Protein AF-A0A1F7VAL8-F1 (afdb_monomer_lite)

Sequence (229 aa):
MLIACYNILVKKTINNKPQEFNRTTPPREIGAGFTLIELLVVIGILAILSTMAMAALNSARQKSRQIADQVSLQTIKKATEFMYNDTGKLIFGCPNIDMYQSGSCTAFPYWYIGYPKHGLNQKPPPGPMDPPYAPCDCSWSNAEVNSWAGPYISPDNQLKDSGGMLFVFSRSCAYLNSEYDFKGCSAQSQLLQSYTTLESDAPCLVARGRDMMLRTCDDVVLPLERYQY

Organism: NCBI:txid1802407

pLDDT: mean 70.54, std 16.6, range [35.69, 96.62]

Foldseek 3Di:
DVVVVVVVVVVVPPPDDPDPPPPPPPPPDPPDDDDPVNVVVVVVVVVVVVVVVVVVVVVVVVVVLLVVQLVLQVLQVVLQVVLCVQQCAGFLQHNALCLCVPVQQPADQWDFPDPQSRLQAHQHDFDHDDDDGDSGPRTGHPVSSVSRPDNSDHNVSQCAGQQRGHKTKGAACQPPDPFFGDQAAQCDAPVCVSHDDDHGHHIWIWHCHPPWIWIDHRSDIDTTDTDPD

InterPro domains:
  IPR012902 Prokaryotic N-terminal methylation site [PF07963] (32-54)
  IPR012902 Prokaryotic N-terminal methylation site [PS00409] (32-52)
  IPR012902 Prokaryotic N-terminal methylation site [TIGR02532] (32-54)
  IPR045584 Pilin-like [SSF54523] (34-117)

Structure (mmCIF, N/CA/C/O backbone):
data_AF-A0A1F7VAL8-F1
#
_entry.id   AF-A0A1F7VAL8-F1
#
loop_
_atom_site.group_PDB
_atom_site.id
_atom_site.type_symbol
_atom_site.label_atom_id
_atom_site.label_alt_id
_atom_site.label_comp_id
_atom_site.label_asym_id
_atom_site.label_entity_id
_atom_site.label_seq_id
_atom_site.pdbx_PDB_ins_code
_atom_site.Cartn_x
_atom_site.Cartn_y
_atom_site.Cartn_z
_atom_site.occupancy
_atom_site.B_iso_or_equiv
_atom_site.auth_seq_id
_atom_site.auth_comp_id
_atom_site.auth_asym_id
_atom_site.auth_atom_id
_atom_site.pdbx_PDB_model_num
ATOM 1 N N . MET A 1 1 ? -37.853 -23.655 -22.877 1.00 54.53 1 MET A N 1
ATOM 2 C CA . MET A 1 1 ? -37.797 -23.719 -21.396 1.00 54.53 1 MET A CA 1
ATOM 3 C C . MET A 1 1 ? -38.643 -22.631 -20.717 1.00 54.53 1 MET A C 1
ATOM 5 O O . MET A 1 1 ? -39.379 -22.958 -19.800 1.00 54.53 1 MET A O 1
ATOM 9 N N . LEU A 1 2 ? -38.642 -21.379 -21.200 1.00 51.41 2 LEU A N 1
ATOM 10 C CA . LEU A 1 2 ? -39.422 -20.272 -20.607 1.00 51.41 2 LEU A CA 1
ATOM 11 C C . LEU A 1 2 ? -40.961 -20.414 -20.711 1.00 51.41 2 LEU A C 1
ATOM 13 O O . LEU A 1 2 ? -41.669 -20.045 -19.781 1.00 51.41 2 LEU A O 1
ATOM 17 N N . ILE A 1 3 ? -41.490 -21.032 -21.776 1.00 59.50 3 ILE A N 1
ATOM 18 C CA . ILE A 1 3 ? -42.950 -21.205 -21.972 1.00 59.50 3 ILE A CA 1
ATOM 19 C C . ILE A 1 3 ? -43.548 -22.266 -21.023 1.00 59.50 3 ILE A C 1
ATOM 21 O O . ILE A 1 3 ? -44.684 -22.137 -20.571 1.00 59.50 3 ILE A O 1
ATOM 25 N N . ALA A 1 4 ? -42.767 -23.287 -20.649 1.00 56.91 4 ALA A N 1
ATOM 26 C CA . ALA A 1 4 ? -43.210 -24.312 -19.700 1.00 56.91 4 ALA A CA 1
ATOM 27 C C . ALA A 1 4 ? -43.353 -23.756 -18.269 1.00 56.91 4 ALA A C 1
ATOM 29 O O . ALA A 1 4 ? -44.243 -24.174 -17.533 1.00 56.91 4 ALA A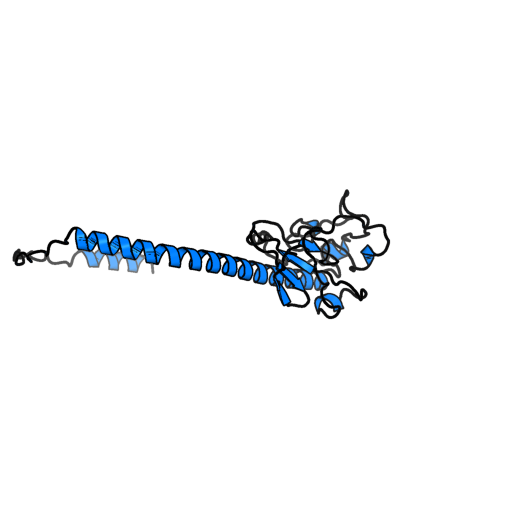 O 1
ATOM 30 N N . CYS A 1 5 ? -42.529 -22.770 -17.899 1.00 57.12 5 CYS A N 1
ATOM 31 C CA . CYS A 1 5 ? -42.572 -22.140 -16.580 1.00 57.12 5 CYS A CA 1
ATOM 32 C C . CYS A 1 5 ? -43.825 -21.259 -16.402 1.00 57.12 5 CYS A C 1
ATOM 34 O O . CYS A 1 5 ? -44.450 -21.272 -15.342 1.00 57.12 5 CYS A O 1
ATOM 36 N N . TYR A 1 6 ? -44.253 -20.566 -17.466 1.00 66.12 6 TYR A N 1
ATOM 37 C CA . TYR A 1 6 ? -45.444 -19.709 -17.438 1.00 66.12 6 TYR A CA 1
ATOM 38 C C . TYR A 1 6 ? -46.735 -20.505 -17.176 1.00 66.12 6 TYR A C 1
ATOM 40 O O . TYR A 1 6 ? -47.526 -20.149 -16.305 1.00 66.12 6 TYR A O 1
ATOM 48 N N . ASN A 1 7 ? -46.912 -21.650 -17.845 1.00 58.84 7 ASN A N 1
ATOM 49 C CA . ASN A 1 7 ? -48.119 -22.473 -17.689 1.00 58.84 7 ASN A CA 1
ATOM 50 C C . ASN A 1 7 ? -48.217 -23.181 -16.324 1.00 58.84 7 ASN A C 1
ATOM 52 O O . ASN A 1 7 ? -49.323 -23.453 -15.850 1.00 58.84 7 ASN A O 1
ATOM 56 N N . ILE A 1 8 ? -47.083 -23.466 -15.673 1.00 61.44 8 ILE A N 1
ATOM 57 C CA . ILE A 1 8 ? -47.052 -24.072 -14.331 1.00 61.44 8 ILE A CA 1
ATOM 58 C C . ILE A 1 8 ? -47.464 -23.053 -13.261 1.00 61.44 8 ILE A C 1
ATOM 60 O O . ILE A 1 8 ? -48.203 -23.401 -12.338 1.00 61.44 8 ILE A O 1
ATOM 64 N N . LEU A 1 9 ? -47.044 -21.791 -13.396 1.00 57.31 9 LEU A N 1
ATOM 65 C CA . LEU A 1 9 ? -47.384 -20.736 -12.438 1.00 57.31 9 LEU A CA 1
ATOM 66 C C . LEU A 1 9 ? -48.865 -20.342 -12.505 1.00 57.31 9 LEU A C 1
ATOM 68 O O . LEU A 1 9 ? -49.485 -20.166 -11.460 1.00 57.31 9 LEU A O 1
ATOM 72 N N . VAL A 1 10 ? -49.466 -20.297 -13.700 1.00 59.31 10 VAL A N 1
ATOM 73 C CA . VAL A 1 10 ? -50.888 -19.933 -13.864 1.00 59.31 10 VAL A CA 1
ATOM 74 C C . VAL A 1 10 ? -51.836 -21.026 -13.348 1.00 59.31 10 VAL A C 1
ATOM 76 O O . VAL A 1 10 ? -52.867 -20.719 -12.753 1.00 59.31 10 VAL A O 1
ATOM 79 N N . LYS A 1 11 ? -51.491 -22.315 -13.493 1.00 56.19 11 LYS A N 1
ATOM 80 C CA . LYS A 1 11 ? -52.331 -23.412 -12.967 1.00 56.19 11 LYS A CA 1
ATOM 81 C C . LYS A 1 11 ? -52.375 -23.471 -11.439 1.00 56.19 11 LYS A C 1
ATOM 83 O O . LYS A 1 11 ? -53.337 -24.001 -10.885 1.00 56.19 11 LYS A O 1
ATOM 88 N N . LYS A 1 12 ? -51.366 -22.932 -10.747 1.00 55.47 12 LYS A N 1
ATOM 89 C CA . LYS A 1 12 ? -51.301 -22.985 -9.280 1.00 55.47 12 LYS A CA 1
ATOM 90 C C . LYS A 1 12 ? -52.296 -22.031 -8.605 1.00 55.47 12 LYS A C 1
ATOM 92 O O . LYS A 1 12 ? -52.644 -22.253 -7.451 1.00 55.47 12 LYS A O 1
ATOM 97 N N . THR A 1 13 ? -52.807 -21.028 -9.321 1.00 53.59 13 THR A N 1
ATOM 98 C CA . THR A 1 13 ? -53.704 -20.001 -8.764 1.00 53.59 13 THR A CA 1
ATOM 99 C C . THR A 1 13 ? -55.179 -20.415 -8.691 1.00 53.59 13 THR A C 1
ATOM 101 O O . THR A 1 13 ? -55.944 -19.745 -8.008 1.00 53.59 13 THR A O 1
ATOM 104 N N . ILE A 1 14 ? -55.603 -21.503 -9.351 1.00 58.41 14 ILE A N 1
ATOM 105 C CA . ILE A 1 14 ? -57.039 -21.840 -9.506 1.00 58.41 14 ILE A CA 1
ATOM 106 C C . ILE A 1 14 ? -57.517 -22.938 -8.528 1.00 58.41 14 ILE A C 1
ATOM 108 O O . ILE A 1 14 ? -58.713 -23.089 -8.307 1.00 58.41 14 ILE A O 1
ATOM 112 N N . ASN A 1 15 ? -56.612 -23.671 -7.866 1.00 55.31 15 ASN A N 1
ATOM 113 C CA . ASN A 1 15 ? -56.978 -24.808 -6.998 1.00 55.31 15 ASN A CA 1
ATOM 114 C C . ASN A 1 15 ? -57.099 -24.490 -5.495 1.00 55.31 15 ASN A C 1
ATOM 116 O O . ASN A 1 15 ? -57.245 -25.409 -4.687 1.00 55.31 15 ASN A O 1
ATOM 120 N N . ASN A 1 16 ? -57.070 -23.220 -5.090 1.00 63.94 16 ASN A N 1
ATOM 121 C CA . ASN A 1 16 ? -57.294 -22.878 -3.687 1.00 63.94 16 ASN A CA 1
ATOM 122 C C . ASN A 1 16 ? -58.797 -22.837 -3.399 1.00 63.94 16 ASN A C 1
ATOM 124 O O . ASN A 1 16 ? -59.475 -21.856 -3.695 1.00 63.94 16 ASN A O 1
ATOM 128 N N . LYS A 1 17 ? -59.313 -23.923 -2.807 1.00 59.03 17 LYS A N 1
ATOM 129 C CA . LYS A 1 17 ? -60.633 -23.932 -2.166 1.00 59.03 17 LYS A CA 1
ATOM 130 C C . LYS A 1 17 ? -60.711 -22.755 -1.181 1.00 59.03 17 LYS A C 1
ATOM 132 O O . LYS A 1 17 ? -59.749 -22.559 -0.430 1.00 59.03 17 LYS A O 1
ATOM 137 N N . PRO A 1 18 ? -61.818 -21.994 -1.150 1.00 59.19 18 PRO A N 1
ATOM 138 C CA . PRO A 1 18 ? -62.013 -20.986 -0.122 1.00 59.19 18 PRO A CA 1
ATOM 139 C C . PRO A 1 18 ? -61.994 -21.689 1.237 1.00 59.19 18 PRO A C 1
ATOM 141 O O . PRO A 1 18 ? -62.784 -22.595 1.493 1.00 59.19 18 PRO A O 1
ATOM 144 N N . GLN A 1 19 ? -61.029 -21.322 2.075 1.00 66.88 19 GLN A N 1
ATOM 145 C CA . GLN A 1 19 ? -60.966 -21.776 3.457 1.00 66.88 19 GLN A CA 1
ATOM 146 C C . GLN A 1 19 ? -62.099 -21.065 4.203 1.00 66.88 19 GLN A C 1
ATOM 148 O O . GLN A 1 19 ? -62.081 -19.839 4.327 1.00 66.88 19 GLN A O 1
ATOM 153 N N . GLU A 1 20 ? -63.107 -21.816 4.647 1.00 62.31 20 GLU A N 1
ATOM 154 C CA . GLU A 1 20 ? -64.148 -21.313 5.542 1.00 62.31 20 GLU A CA 1
ATOM 155 C C . GLU A 1 20 ? -63.489 -20.788 6.820 1.00 62.31 20 GLU A C 1
ATOM 157 O O . GLU A 1 20 ? -62.936 -21.534 7.629 1.00 62.31 20 GLU A O 1
ATOM 162 N N . PHE A 1 21 ? -63.514 -19.466 6.979 1.00 64.75 21 PHE A N 1
ATOM 163 C CA . PHE A 1 21 ? -62.973 -18.772 8.137 1.00 64.75 21 PHE A CA 1
ATOM 164 C C . PHE A 1 21 ? -63.925 -18.956 9.323 1.00 64.75 21 PHE A C 1
ATOM 166 O O . PHE A 1 21 ? -64.764 -18.100 9.614 1.00 64.75 21 PHE A O 1
ATOM 173 N N . ASN A 1 22 ? -63.817 -20.105 9.991 1.00 64.19 22 ASN A N 1
ATOM 174 C CA . ASN A 1 22 ? -64.510 -20.373 11.244 1.00 64.19 22 ASN A CA 1
ATOM 175 C C . ASN A 1 22 ? -63.977 -19.411 12.317 1.00 64.19 22 ASN A C 1
ATOM 177 O O . ASN A 1 22 ? -62.879 -19.583 12.846 1.00 64.19 22 ASN A O 1
ATOM 181 N N . ARG A 1 23 ? -64.752 -18.362 12.617 1.00 59.47 23 ARG A N 1
ATOM 182 C CA . ARG A 1 23 ? -64.453 -17.381 13.669 1.00 59.47 23 ARG A CA 1
ATOM 183 C C . ARG A 1 23 ? -64.705 -17.990 15.046 1.00 59.47 23 ARG A C 1
ATOM 185 O O . ARG A 1 23 ? -65.640 -17.599 15.736 1.00 59.47 23 ARG A O 1
ATOM 192 N N . THR A 1 24 ? -63.864 -18.917 15.485 1.00 66.94 24 THR A N 1
ATOM 193 C CA . THR A 1 24 ? -63.703 -19.136 16.924 1.00 66.94 24 THR A CA 1
ATOM 194 C C . THR A 1 24 ? -62.836 -17.995 17.434 1.00 66.94 24 THR A C 1
ATOM 196 O O . THR A 1 24 ? -61.624 -17.994 17.226 1.00 66.94 24 THR A O 1
ATOM 199 N N . THR A 1 25 ? -63.455 -16.967 18.018 1.00 69.75 25 THR A N 1
ATOM 200 C CA . THR A 1 25 ? -62.722 -15.908 18.720 1.00 69.75 25 THR A CA 1
ATOM 201 C C . THR A 1 25 ? -61.822 -16.573 19.761 1.00 69.75 25 THR A C 1
ATOM 203 O O . THR A 1 25 ? -62.362 -17.241 20.649 1.00 69.75 25 THR A O 1
ATOM 206 N N . PRO A 1 26 ? -60.486 -16.459 19.653 1.00 70.81 26 PRO A N 1
ATOM 207 C CA . PRO A 1 26 ? -59.606 -17.030 20.658 1.00 70.81 26 PRO A CA 1
ATOM 208 C C . PRO A 1 26 ? -59.937 -16.392 22.015 1.00 70.81 26 PRO A C 1
ATOM 210 O O . PRO A 1 26 ? -60.298 -15.208 22.054 1.00 70.81 26 PRO A O 1
ATOM 213 N N . PRO A 1 27 ? -59.865 -17.149 23.125 1.00 67.44 27 PRO A N 1
ATOM 214 C CA . PRO A 1 27 ? -60.005 -16.570 24.451 1.00 67.44 27 PRO A CA 1
ATOM 215 C C . PRO A 1 27 ? -59.019 -15.409 24.568 1.00 67.44 27 PRO A C 1
ATOM 217 O O . PRO A 1 27 ? -57.849 -15.533 24.210 1.00 67.44 27 PRO A O 1
ATOM 220 N N . ARG A 1 28 ? -59.525 -14.251 24.998 1.00 65.31 28 ARG A N 1
ATOM 221 C CA . ARG A 1 28 ? -58.726 -13.047 25.206 1.00 65.31 28 ARG A CA 1
ATOM 222 C C . ARG A 1 28 ? -57.676 -13.378 26.261 1.00 65.31 28 ARG A C 1
ATOM 224 O O . ARG A 1 28 ? -58.003 -13.409 27.445 1.00 65.31 28 ARG A O 1
ATOM 231 N N . GLU A 1 29 ? -56.444 -13.647 25.834 1.00 69.69 29 GLU A N 1
ATOM 232 C CA . GLU A 1 29 ? -55.321 -13.695 26.759 1.00 69.69 29 GLU A CA 1
ATOM 233 C C . GLU A 1 29 ? -55.284 -12.346 27.473 1.00 69.69 29 GLU A C 1
ATOM 235 O O . GLU A 1 29 ? -55.264 -11.280 26.848 1.00 69.69 29 GLU A O 1
ATOM 240 N N . ILE A 1 30 ? -55.400 -12.391 28.797 1.00 63.06 30 ILE A N 1
ATOM 241 C CA . ILE A 1 30 ? -55.270 -11.220 29.650 1.00 63.06 30 ILE A CA 1
ATOM 242 C C . ILE A 1 30 ? -53.812 -10.794 29.503 1.00 63.06 30 ILE A C 1
ATOM 244 O O . ILE A 1 30 ? -52.929 -11.360 30.140 1.00 63.06 30 ILE A O 1
ATOM 248 N N . GLY A 1 31 ? -53.560 -9.863 28.582 1.00 65.88 31 GLY A N 1
ATOM 249 C CA . GLY A 1 31 ? -52.228 -9.337 28.330 1.00 65.88 31 GLY A CA 1
ATOM 250 C C . GLY A 1 31 ? -51.670 -8.775 29.628 1.00 65.88 31 GLY A C 1
ATOM 251 O O . GLY A 1 31 ? -52.217 -7.813 30.168 1.00 65.88 31 GLY A O 1
ATOM 252 N N . ALA A 1 32 ? -50.616 -9.404 30.144 1.00 71.81 32 ALA A N 1
ATOM 253 C CA . ALA A 1 32 ? -49.869 -8.889 31.277 1.00 71.81 32 ALA A CA 1
ATOM 254 C C . ALA A 1 32 ? -49.361 -7.487 30.907 1.00 71.81 32 ALA A C 1
ATOM 256 O O . ALA A 1 32 ? -48.578 -7.322 29.970 1.00 71.81 32 ALA A O 1
ATOM 257 N N . GLY A 1 33 ? -49.886 -6.464 31.582 1.00 73.62 33 GLY A N 1
ATOM 258 C CA . GLY A 1 33 ? -49.473 -5.083 31.373 1.00 73.62 33 GLY A CA 1
ATOM 259 C C . GLY A 1 33 ? -48.035 -4.897 31.843 1.00 73.62 33 GLY A C 1
ATOM 260 O O . GLY A 1 33 ? -47.716 -5.220 32.983 1.00 73.62 33 GLY A O 1
ATOM 261 N N . PHE A 1 34 ? -47.181 -4.378 30.964 1.00 76.19 34 PHE A N 1
ATOM 262 C CA . PHE A 1 34 ? -45.798 -4.042 31.284 1.00 76.19 34 PHE A CA 1
ATOM 263 C C . PHE A 1 34 ? -45.778 -2.870 32.271 1.00 76.19 34 PHE A C 1
ATOM 265 O O . PHE A 1 34 ? -46.440 -1.852 32.044 1.00 76.19 34 PHE A O 1
ATOM 272 N N . THR A 1 35 ? -45.050 -2.993 33.377 1.00 88.88 35 THR A N 1
ATOM 273 C CA . THR A 1 35 ? -44.977 -1.909 34.359 1.00 88.88 35 THR A CA 1
ATOM 274 C C . THR A 1 35 ? -44.022 -0.806 33.884 1.00 88.88 35 THR A C 1
ATOM 276 O O . THR A 1 35 ? -43.031 -1.055 33.196 1.00 88.88 35 THR A O 1
ATOM 279 N N . LEU A 1 36 ? -44.293 0.446 34.274 1.00 87.88 36 LEU A N 1
ATOM 280 C CA . LEU A 1 36 ? -43.408 1.588 33.984 1.00 87.88 36 LEU A CA 1
ATOM 281 C C . LEU A 1 36 ? -41.986 1.370 34.526 1.00 87.88 36 LEU A C 1
ATOM 283 O O . LEU A 1 36 ? -41.013 1.802 33.910 1.00 87.88 36 LEU A O 1
ATOM 287 N N . ILE A 1 37 ? -41.870 0.680 35.665 1.00 92.38 37 ILE A N 1
ATOM 288 C CA . ILE A 1 37 ? -40.585 0.379 36.294 1.00 92.38 37 ILE A CA 1
ATOM 289 C C . ILE A 1 37 ? -39.800 -0.693 35.531 1.00 92.38 37 ILE A C 1
ATOM 291 O O . ILE A 1 37 ? -38.592 -0.537 35.367 1.00 92.38 37 ILE A O 1
ATOM 295 N N . GLU A 1 38 ? -40.456 -1.727 34.994 1.00 91.75 38 GLU A N 1
ATOM 296 C CA . GLU A 1 38 ? -39.792 -2.731 34.149 1.00 91.75 38 GLU A CA 1
ATOM 297 C C . GLU A 1 38 ? -39.200 -2.093 32.893 1.00 91.75 38 GLU A C 1
ATOM 299 O O . GLU A 1 38 ? -38.056 -2.374 32.538 1.00 91.75 38 GLU A O 1
ATOM 304 N N . LEU A 1 39 ? -39.925 -1.168 32.259 1.00 90.75 39 LEU A N 1
ATOM 305 C CA . LEU A 1 39 ? -39.408 -0.446 31.094 1.00 90.75 39 LEU A CA 1
ATOM 306 C C . LEU A 1 39 ? -38.212 0.434 31.464 1.00 90.75 39 LEU A C 1
ATOM 308 O O . LEU A 1 39 ? -37.222 0.465 30.735 1.00 90.75 39 LEU A O 1
ATOM 312 N N . LEU A 1 40 ? -38.287 1.111 32.612 1.00 93.12 40 LEU A N 1
ATOM 313 C CA . LEU A 1 40 ? -37.244 2.016 33.084 1.00 93.12 40 LEU A CA 1
ATOM 314 C C . LEU A 1 40 ? -35.941 1.277 33.426 1.00 93.12 40 LEU A C 1
ATOM 316 O O . LEU A 1 40 ? -34.857 1.746 33.079 1.00 93.12 40 LEU A O 1
ATOM 320 N N . VAL A 1 41 ? -36.027 0.101 34.050 1.00 94.81 41 VAL A N 1
ATOM 321 C CA . VAL A 1 41 ? -34.845 -0.724 34.349 1.00 94.81 41 VAL A CA 1
ATOM 322 C C . VAL A 1 41 ? -34.203 -1.248 33.062 1.00 94.81 41 VAL A C 1
ATOM 324 O O . VAL A 1 41 ? -32.980 -1.204 32.930 1.00 94.81 41 VAL A O 1
ATOM 327 N N . VAL A 1 42 ? -35.002 -1.681 32.081 1.00 95.62 42 VAL A N 1
ATOM 328 C CA . VAL A 1 42 ? -34.486 -2.215 30.810 1.00 95.62 42 VAL A CA 1
ATOM 329 C C . VAL A 1 42 ? -33.717 -1.154 30.030 1.00 95.62 42 VAL A C 1
ATOM 331 O O . VAL A 1 42 ? -32.589 -1.411 29.609 1.00 95.62 42 VAL A O 1
ATOM 334 N N . ILE A 1 43 ? -34.269 0.052 29.872 1.00 95.50 43 ILE A N 1
ATOM 335 C CA . ILE A 1 43 ? -33.545 1.132 29.183 1.00 95.50 43 ILE A CA 1
ATOM 336 C C . ILE A 1 43 ? -32.293 1.558 29.960 1.00 95.50 43 ILE A C 1
ATOM 338 O O . ILE A 1 43 ? -31.283 1.884 29.341 1.00 95.50 43 ILE A O 1
ATOM 342 N N . GLY A 1 44 ? -32.323 1.487 31.298 1.00 96.50 44 GLY A N 1
ATOM 343 C CA . GLY A 1 44 ? -31.162 1.751 32.148 1.00 96.50 44 GLY A CA 1
ATOM 344 C C . GLY A 1 44 ? -30.023 0.757 31.909 1.00 96.50 44 GLY A C 1
ATOM 345 O O . GLY A 1 44 ? -28.876 1.158 31.712 1.00 96.50 44 GLY A O 1
ATOM 346 N N . ILE A 1 45 ? -30.336 -0.539 31.844 1.00 96.19 45 ILE A N 1
ATOM 347 C CA . ILE A 1 45 ? -29.343 -1.584 31.560 1.00 96.19 45 ILE A CA 1
ATOM 348 C C . ILE A 1 45 ? -28.842 -1.485 30.110 1.00 96.19 45 ILE A C 1
ATOM 350 O O . ILE A 1 45 ? -27.635 -1.566 29.879 1.00 96.19 45 ILE A O 1
ATOM 354 N N . LEU A 1 46 ? -29.729 -1.254 29.133 1.00 96.62 46 LEU A N 1
ATOM 355 C CA . LEU A 1 46 ? -29.341 -1.066 27.728 1.00 96.62 46 LEU A CA 1
ATOM 356 C C . LEU A 1 46 ? -28.412 0.137 27.547 1.00 96.62 46 LEU A C 1
ATOM 358 O O . LEU A 1 46 ? -27.452 0.047 26.781 1.00 96.62 46 LEU A O 1
ATOM 362 N N . ALA A 1 47 ? -28.646 1.234 28.274 1.00 96.31 47 ALA A N 1
ATOM 363 C CA . ALA A 1 47 ? -27.768 2.397 28.251 1.00 96.31 47 ALA A CA 1
ATOM 364 C C . ALA A 1 47 ? -26.348 2.023 28.703 1.00 96.31 47 ALA A C 1
ATOM 366 O O . ALA A 1 47 ? -25.393 2.282 27.970 1.00 96.31 47 ALA A O 1
ATOM 367 N N . ILE A 1 48 ? -26.203 1.326 29.835 1.00 95.00 48 ILE A N 1
ATOM 368 C CA . ILE A 1 48 ? -24.892 0.892 30.346 1.00 95.00 48 ILE A CA 1
ATOM 369 C C . ILE A 1 48 ? -24.198 -0.044 29.346 1.00 95.00 48 ILE A C 1
ATOM 371 O O . ILE A 1 48 ? -23.060 0.216 28.952 1.00 95.00 48 ILE A O 1
ATOM 375 N N . LEU A 1 49 ? -24.893 -1.079 28.861 1.00 96.50 49 LEU A N 1
ATOM 376 C CA . LEU A 1 49 ? -24.329 -2.034 27.901 1.00 96.50 49 LEU A CA 1
ATOM 377 C C . LEU A 1 49 ? -23.918 -1.362 26.581 1.00 96.50 49 LEU A C 1
ATOM 379 O O . LEU A 1 49 ? -22.875 -1.698 26.016 1.00 96.50 49 LEU A O 1
ATOM 383 N N . SER A 1 50 ? -24.693 -0.381 26.104 1.00 94.75 50 SER A N 1
ATOM 384 C CA . SER A 1 50 ? -24.392 0.333 24.858 1.00 94.75 50 SER A CA 1
ATOM 385 C C . SER A 1 50 ? -23.084 1.127 24.927 1.00 94.75 50 SER A C 1
ATOM 387 O O . SER A 1 50 ? -22.330 1.131 23.953 1.00 94.75 50 SER A O 1
ATOM 389 N N . THR A 1 51 ? -22.754 1.731 26.078 1.00 93.94 51 THR A N 1
ATOM 390 C CA . THR A 1 51 ? -21.512 2.511 26.235 1.00 93.94 51 THR A CA 1
ATOM 391 C C . THR A 1 51 ? -20.262 1.637 26.127 1.00 93.94 51 THR A C 1
ATOM 393 O O . THR A 1 51 ? -19.323 1.978 25.406 1.00 93.94 51 THR A O 1
ATOM 396 N N . MET A 1 52 ? -20.273 0.462 26.764 1.00 92.12 52 MET A N 1
ATOM 397 C CA . MET A 1 52 ? -19.175 -0.507 26.685 1.00 92.12 52 MET A CA 1
ATOM 398 C C . MET A 1 52 ? -19.032 -1.071 25.265 1.00 92.12 52 MET A C 1
ATOM 400 O O . MET A 1 52 ? -17.920 -1.190 24.745 1.00 92.12 52 MET A O 1
ATOM 404 N N . ALA A 1 53 ? -20.160 -1.360 24.606 1.00 92.12 53 ALA A N 1
ATOM 405 C CA . ALA A 1 53 ? -20.177 -1.845 23.229 1.00 92.12 53 ALA A CA 1
ATOM 406 C C . ALA A 1 53 ? -19.619 -0.812 22.232 1.00 92.12 53 ALA A C 1
ATOM 408 O O . ALA A 1 53 ? -18.887 -1.178 21.311 1.00 92.12 53 ALA A O 1
ATOM 409 N N . MET A 1 54 ? -19.909 0.481 22.422 1.00 92.50 54 MET A N 1
ATOM 410 C CA . MET A 1 54 ? -19.382 1.558 21.575 1.00 92.50 54 MET A CA 1
ATOM 411 C C . MET A 1 54 ? -17.855 1.670 21.646 1.00 92.50 54 MET A C 1
ATOM 413 O O . MET A 1 54 ? -17.207 1.797 20.604 1.00 92.50 54 MET A O 1
ATOM 417 N N . ALA A 1 55 ? -17.268 1.582 22.845 1.00 87.25 55 ALA A N 1
ATOM 418 C CA . ALA A 1 55 ? -15.815 1.612 23.012 1.00 87.25 55 ALA A CA 1
ATOM 419 C C . ALA A 1 55 ? -15.140 0.436 22.280 1.00 87.25 55 ALA A C 1
ATOM 421 O O . ALA A 1 55 ? -14.211 0.642 21.498 1.00 87.25 55 ALA A O 1
ATOM 422 N N . ALA A 1 56 ? -15.674 -0.780 22.445 1.00 88.94 56 ALA A N 1
ATOM 423 C CA . ALA A 1 56 ? -15.170 -1.975 21.767 1.00 88.94 56 ALA A CA 1
ATOM 424 C C . ALA A 1 56 ? -15.295 -1.890 20.233 1.00 88.94 56 ALA A C 1
ATOM 426 O O . ALA A 1 56 ? -14.380 -2.288 19.507 1.00 88.94 56 ALA A O 1
ATOM 427 N N . LEU A 1 57 ? -16.397 -1.331 19.720 1.00 89.44 57 LEU A N 1
ATOM 428 C CA . LEU A 1 57 ? -16.618 -1.161 18.281 1.00 89.44 57 LEU A CA 1
ATOM 429 C C . LEU A 1 57 ? -15.633 -0.170 17.651 1.00 89.44 57 LEU A C 1
ATOM 431 O O . LEU A 1 57 ? -15.174 -0.394 16.529 1.00 89.44 57 LEU A O 1
ATOM 435 N N . ASN A 1 58 ? -15.293 0.914 18.349 1.00 86.62 58 ASN A N 1
ATOM 436 C CA . ASN A 1 58 ? -14.323 1.889 17.852 1.00 86.62 58 ASN A CA 1
ATOM 437 C C . ASN A 1 58 ? -12.933 1.257 17.693 1.00 86.62 58 ASN A C 1
ATOM 439 O O . ASN A 1 58 ? -12.337 1.367 16.619 1.00 86.62 58 ASN A O 1
ATOM 443 N N . SER A 1 59 ? -12.470 0.503 18.693 1.00 85.44 59 SER A N 1
ATOM 444 C CA . SER A 1 59 ? -11.214 -0.254 18.605 1.00 85.44 59 SER A CA 1
ATOM 445 C C . SER A 1 59 ? -11.253 -1.318 17.501 1.00 85.44 59 SER A C 1
ATOM 447 O O . SER A 1 59 ? -10.301 -1.447 16.730 1.00 85.44 59 SER A O 1
ATOM 449 N N . ALA A 1 60 ? -12.369 -2.044 17.357 1.00 88.06 60 ALA A N 1
ATOM 450 C CA . ALA A 1 60 ? -12.535 -3.043 16.299 1.00 88.06 60 ALA A CA 1
ATOM 451 C C . ALA A 1 60 ? -12.470 -2.421 14.892 1.00 88.06 60 ALA A C 1
ATOM 453 O O . ALA A 1 60 ? -11.811 -2.959 14.001 1.00 88.06 60 ALA A O 1
ATOM 454 N N . ARG A 1 61 ? -13.096 -1.254 14.691 1.00 88.50 61 ARG A N 1
ATOM 455 C CA . ARG A 1 61 ? -13.039 -0.506 13.424 1.00 88.50 61 ARG A CA 1
ATOM 456 C C . ARG A 1 61 ? -11.628 -0.021 13.109 1.00 88.50 61 ARG A C 1
ATOM 458 O O . ARG A 1 61 ? -11.207 -0.135 11.962 1.00 88.50 61 ARG A O 1
ATOM 465 N N . GLN A 1 62 ? -10.897 0.487 14.100 1.00 84.62 62 GLN A N 1
ATOM 466 C CA . GLN A 1 62 ? -9.509 0.917 13.918 1.00 84.62 62 GLN A CA 1
ATOM 467 C C . GLN A 1 62 ? -8.613 -0.260 13.503 1.00 84.62 62 GLN A C 1
ATOM 469 O O . GLN A 1 62 ? -7.877 -0.158 12.524 1.00 84.62 62 GLN A O 1
ATOM 474 N N . LYS A 1 63 ? -8.748 -1.413 14.170 1.00 84.12 63 LYS A N 1
ATOM 475 C CA . LYS A 1 63 ? -8.008 -2.632 13.814 1.00 84.12 63 LYS A CA 1
ATOM 476 C C . LYS A 1 63 ? -8.368 -3.146 12.417 1.00 84.12 63 LYS A C 1
ATOM 478 O O . LYS A 1 63 ? -7.489 -3.546 11.662 1.00 84.12 63 LYS A O 1
ATOM 483 N N . SER A 1 64 ? -9.646 -3.091 12.040 1.00 86.88 64 SER A N 1
ATOM 484 C CA . SER A 1 64 ? -10.086 -3.465 10.690 1.00 86.88 64 SER A CA 1
ATOM 485 C C . SER A 1 64 ? -9.462 -2.580 9.610 1.00 86.88 64 SER A C 1
ATOM 487 O O . SER A 1 64 ? -9.089 -3.094 8.558 1.00 86.88 64 SER A O 1
ATOM 489 N N . ARG A 1 65 ? -9.339 -1.269 9.858 1.00 85.31 65 ARG A N 1
ATOM 490 C CA . ARG A 1 65 ? -8.671 -0.334 8.941 1.00 85.31 65 ARG A CA 1
ATOM 491 C C . ARG A 1 65 ? -7.189 -0.662 8.779 1.00 85.31 65 ARG A C 1
ATOM 493 O O . ARG A 1 65 ? -6.716 -0.740 7.655 1.00 85.31 65 ARG A O 1
ATOM 500 N N . GLN A 1 66 ? -6.497 -0.942 9.884 1.00 81.44 66 GLN A N 1
ATOM 501 C CA . GLN A 1 66 ? -5.087 -1.336 9.850 1.00 81.44 66 GLN A CA 1
ATOM 502 C C . GLN A 1 66 ? -4.872 -2.588 9.001 1.00 81.44 66 GLN A C 1
ATOM 504 O O . GLN A 1 66 ? -4.005 -2.596 8.139 1.00 81.44 66 GLN A O 1
ATOM 509 N N . ILE A 1 67 ? -5.686 -3.629 9.194 1.00 84.19 67 ILE A N 1
ATOM 510 C CA . ILE A 1 67 ? -5.581 -4.865 8.403 1.00 84.19 67 ILE A CA 1
ATOM 511 C C . ILE A 1 67 ? -5.823 -4.584 6.912 1.00 84.19 67 ILE A C 1
ATOM 513 O O . ILE A 1 67 ? -5.104 -5.112 6.066 1.00 84.19 67 ILE A O 1
ATOM 517 N N . ALA A 1 68 ? -6.794 -3.730 6.573 1.00 85.50 68 ALA A N 1
ATOM 518 C CA . ALA A 1 68 ? -7.047 -3.348 5.183 1.00 85.50 68 ALA A CA 1
ATOM 519 C C . ALA A 1 68 ? -5.836 -2.638 4.547 1.00 85.50 68 ALA A C 1
ATOM 521 O O . ALA A 1 68 ? -5.454 -2.945 3.414 1.00 85.50 68 ALA A O 1
ATOM 522 N N . ASP A 1 69 ? -5.188 -1.745 5.294 1.00 83.81 69 ASP A N 1
ATOM 523 C CA . ASP A 1 69 ? -3.983 -1.044 4.848 1.00 83.81 69 ASP A CA 1
ATOM 524 C C . ASP A 1 69 ? -2.789 -1.997 4.710 1.00 83.81 69 ASP A C 1
ATOM 526 O O . ASP A 1 69 ? -2.061 -1.931 3.722 1.00 83.81 69 ASP A O 1
ATOM 530 N N . GLN A 1 70 ? -2.629 -2.950 5.635 1.00 81.12 70 GLN A N 1
ATOM 531 C CA . GLN A 1 70 ? -1.608 -4.003 5.555 1.00 81.12 70 GLN A CA 1
ATOM 532 C C . GLN A 1 70 ? -1.747 -4.837 4.275 1.00 81.12 70 GLN A C 1
ATOM 534 O O . GLN A 1 70 ? -0.767 -5.056 3.564 1.00 81.12 70 GLN A O 1
ATOM 539 N N . VAL A 1 71 ? -2.966 -5.277 3.954 1.00 85.00 71 VAL A N 1
ATOM 540 C CA . VAL A 1 71 ? -3.252 -6.049 2.733 1.00 85.00 71 VAL A CA 1
ATOM 541 C C . VAL A 1 71 ? -2.978 -5.217 1.479 1.00 85.00 71 VAL A C 1
ATOM 543 O O . VAL A 1 71 ? -2.409 -5.717 0.504 1.00 85.00 71 VAL A O 1
ATOM 546 N N . SER A 1 72 ? -3.336 -3.934 1.510 1.00 86.12 72 SER A N 1
ATOM 547 C CA . SER A 1 72 ? -3.093 -3.011 0.400 1.00 86.12 72 SER A CA 1
ATOM 548 C C . SER A 1 72 ? -1.597 -2.812 0.151 1.00 86.12 72 SER A C 1
ATOM 550 O O . SER A 1 72 ? -1.152 -2.933 -0.990 1.00 86.12 72 SER A O 1
ATOM 552 N N . LEU A 1 73 ? -0.802 -2.609 1.208 1.00 80.81 73 LEU A N 1
ATOM 553 C CA . LEU A 1 73 ? 0.658 -2.486 1.124 1.00 80.81 73 LEU A CA 1
ATOM 554 C C . LEU A 1 73 ? 1.310 -3.730 0.504 1.00 80.81 73 LEU A C 1
ATOM 556 O O . LEU A 1 73 ? 2.139 -3.604 -0.395 1.00 80.81 73 LEU A O 1
ATOM 560 N N . GLN A 1 74 ? 0.892 -4.928 0.921 1.00 81.44 74 GLN A N 1
ATOM 561 C CA . GLN A 1 74 ? 1.380 -6.193 0.354 1.00 81.44 74 GLN A CA 1
ATOM 562 C C . GLN A 1 74 ? 1.021 -6.346 -1.130 1.00 81.44 74 GLN A C 1
ATOM 564 O O . GLN A 1 74 ? 1.809 -6.849 -1.930 1.00 81.44 74 GLN A O 1
ATOM 569 N N . THR A 1 75 ? -0.166 -5.881 -1.517 1.00 86.31 75 THR A N 1
ATOM 570 C CA . THR A 1 75 ? -0.607 -5.898 -2.917 1.00 86.31 75 THR A CA 1
ATOM 571 C C . THR A 1 75 ? 0.243 -4.957 -3.771 1.00 86.31 75 THR A C 1
ATOM 573 O O . THR A 1 75 ? 0.692 -5.340 -4.848 1.00 86.31 75 THR A O 1
ATOM 576 N N . ILE A 1 76 ? 0.520 -3.746 -3.277 1.00 84.94 76 ILE A N 1
ATOM 577 C CA . ILE A 1 76 ? 1.365 -2.755 -3.964 1.00 84.94 76 ILE A CA 1
ATOM 578 C C . ILE A 1 76 ? 2.803 -3.257 -4.100 1.00 84.94 76 ILE A C 1
ATOM 580 O O . ILE A 1 76 ? 3.420 -3.081 -5.153 1.00 84.94 76 ILE A O 1
ATOM 584 N N . LYS A 1 77 ? 3.330 -3.906 -3.058 1.00 79.38 77 LYS A N 1
ATOM 585 C CA . LYS A 1 77 ? 4.650 -4.536 -3.090 1.00 79.38 77 LYS A CA 1
ATOM 586 C C . LYS A 1 77 ? 4.753 -5.532 -4.250 1.00 79.38 77 LYS A C 1
ATOM 588 O O . LYS A 1 77 ? 5.587 -5.345 -5.131 1.00 79.38 77 LYS A O 1
ATOM 593 N N . LYS A 1 78 ? 3.852 -6.518 -4.305 1.00 84.31 78 LYS A N 1
ATOM 594 C CA . LYS A 1 78 ? 3.824 -7.521 -5.386 1.00 84.31 78 LYS A CA 1
ATOM 595 C C . LYS A 1 78 ? 3.650 -6.892 -6.766 1.00 84.31 78 LYS A C 1
ATOM 597 O O . LYS A 1 78 ? 4.290 -7.308 -7.723 1.00 84.31 78 LYS A O 1
ATOM 602 N N . ALA A 1 79 ? 2.810 -5.862 -6.872 1.00 87.75 79 ALA A N 1
ATOM 603 C CA . ALA A 1 79 ? 2.624 -5.130 -8.122 1.00 87.75 79 ALA A CA 1
ATOM 604 C C . ALA A 1 79 ? 3.927 -4.467 -8.605 1.00 87.75 79 ALA A C 1
ATOM 606 O O . ALA A 1 79 ? 4.221 -4.471 -9.798 1.00 87.75 79 ALA A O 1
ATOM 607 N N . THR A 1 80 ? 4.726 -3.937 -7.677 1.00 83.00 80 THR A N 1
ATOM 608 C CA . THR A 1 80 ? 6.032 -3.340 -7.986 1.00 83.00 80 THR A CA 1
ATOM 609 C C . THR A 1 80 ? 7.042 -4.396 -8.437 1.00 83.00 80 THR A C 1
ATOM 611 O O . THR A 1 80 ? 7.790 -4.152 -9.379 1.00 83.00 80 THR A O 1
ATOM 614 N N . GLU A 1 81 ? 7.032 -5.580 -7.820 1.00 82.75 81 GLU A N 1
ATOM 615 C CA . GLU A 1 81 ? 7.882 -6.713 -8.215 1.00 82.75 81 GLU A CA 1
ATOM 616 C C . GLU A 1 81 ? 7.552 -7.208 -9.630 1.00 82.75 81 GLU A C 1
ATOM 618 O O . GLU A 1 81 ? 8.455 -7.398 -10.443 1.00 82.75 81 GLU A O 1
ATOM 623 N N . PHE A 1 82 ? 6.266 -7.363 -9.963 1.00 88.75 82 PHE A N 1
ATOM 624 C CA . PHE A 1 82 ? 5.856 -7.740 -11.320 1.00 88.75 82 PHE A CA 1
ATOM 625 C C . PHE A 1 82 ? 6.280 -6.704 -12.358 1.00 88.75 82 PHE A C 1
ATOM 627 O O . PHE A 1 82 ? 6.858 -7.060 -13.381 1.00 88.75 82 PHE A O 1
ATOM 634 N N . MET A 1 83 ? 6.079 -5.419 -12.067 1.00 88.81 83 MET A N 1
ATOM 635 C CA . MET A 1 83 ? 6.519 -4.346 -12.955 1.00 88.81 83 MET A CA 1
ATOM 636 C C . MET A 1 83 ? 8.031 -4.352 -13.178 1.00 88.81 83 MET A C 1
ATOM 638 O O . MET A 1 83 ? 8.485 -4.127 -14.303 1.00 88.81 83 MET A O 1
ATOM 642 N N . TYR A 1 84 ? 8.810 -4.594 -12.124 1.00 86.19 84 TYR A N 1
ATOM 643 C CA . TYR A 1 84 ? 10.258 -4.681 -12.239 1.00 86.19 84 TYR A CA 1
ATOM 644 C C . TYR A 1 84 ? 10.680 -5.845 -13.135 1.00 86.19 84 TYR A C 1
ATOM 646 O O . TYR A 1 84 ? 11.540 -5.665 -13.991 1.00 86.19 84 TYR A O 1
ATOM 654 N N . ASN A 1 85 ? 10.037 -7.007 -13.004 1.00 88.69 85 ASN A N 1
ATOM 655 C CA . ASN A 1 85 ? 10.323 -8.160 -13.859 1.00 88.69 85 ASN A CA 1
ATOM 656 C C . ASN A 1 85 ? 10.035 -7.882 -15.344 1.00 88.69 85 ASN A C 1
ATOM 658 O O . ASN A 1 85 ? 10.775 -8.356 -16.203 1.00 88.69 85 ASN A O 1
ATOM 662 N N . ASP A 1 86 ? 9.009 -7.085 -15.646 1.00 90.94 86 ASP A N 1
ATOM 663 C CA . ASP A 1 86 ? 8.618 -6.769 -17.024 1.00 90.94 86 ASP A CA 1
ATOM 664 C C . ASP A 1 86 ? 9.457 -5.649 -17.650 1.00 90.94 86 ASP A C 1
ATOM 666 O O . ASP A 1 86 ? 9.767 -5.662 -18.843 1.00 90.94 86 ASP A O 1
ATOM 670 N N . THR A 1 87 ? 9.807 -4.635 -16.861 1.00 89.50 87 THR A N 1
ATOM 671 C CA . THR A 1 87 ? 10.414 -3.395 -17.372 1.00 89.50 87 THR A CA 1
ATOM 672 C C . THR A 1 87 ? 11.882 -3.231 -17.009 1.00 89.50 87 THR A C 1
ATOM 674 O O . THR A 1 87 ? 12.560 -2.383 -17.582 1.00 89.50 87 THR A O 1
ATOM 677 N N . GLY A 1 88 ? 12.388 -3.996 -16.040 1.00 85.69 88 GLY A N 1
ATOM 678 C CA . GLY A 1 88 ? 13.693 -3.763 -15.417 1.00 85.69 88 GLY A CA 1
ATOM 679 C C . GLY A 1 88 ? 13.775 -2.430 -14.668 1.00 85.69 88 GLY A C 1
ATOM 680 O O . GLY A 1 88 ? 14.864 -2.001 -14.286 1.00 85.69 88 GLY A O 1
ATOM 681 N N . LYS A 1 89 ? 12.639 -1.743 -14.487 1.00 82.62 89 LYS A N 1
ATOM 682 C CA . LYS A 1 89 ? 12.546 -0.444 -13.832 1.00 82.62 89 LYS A CA 1
ATOM 683 C C . LYS A 1 89 ? 11.761 -0.545 -12.549 1.00 82.62 89 LYS A C 1
ATOM 685 O O . LYS A 1 89 ? 10.772 -1.263 -12.421 1.00 82.62 89 LYS A O 1
ATOM 690 N N . LEU A 1 90 ? 12.217 0.242 -11.595 1.00 78.69 90 LEU A N 1
ATOM 691 C CA . LEU A 1 90 ? 11.485 0.531 -10.386 1.00 78.69 90 LEU A CA 1
ATOM 692 C C . LEU A 1 90 ? 10.317 1.455 -10.706 1.00 78.69 90 LEU A C 1
ATOM 694 O O . LEU A 1 90 ? 10.205 2.021 -11.801 1.00 78.69 90 LEU A O 1
ATOM 698 N N . ILE A 1 91 ? 9.467 1.670 -9.703 1.00 77.81 91 ILE A N 1
ATOM 699 C CA . ILE A 1 91 ? 8.503 2.765 -9.770 1.00 77.81 91 ILE A CA 1
ATOM 700 C C . ILE A 1 91 ? 9.248 4.052 -10.131 1.00 77.81 91 ILE A C 1
ATOM 702 O O . ILE A 1 91 ? 10.427 4.210 -9.811 1.00 77.81 91 ILE A O 1
ATOM 706 N N . PHE A 1 92 ? 8.562 4.947 -10.834 1.00 75.69 92 PHE A N 1
ATOM 707 C CA . PHE A 1 92 ? 9.131 6.177 -11.395 1.00 75.69 92 PHE A CA 1
ATOM 708 C C . PHE A 1 92 ? 10.052 6.006 -12.614 1.00 75.69 92 PHE A C 1
ATOM 710 O O . PHE A 1 92 ? 10.528 7.007 -13.142 1.00 75.69 92 PHE A O 1
ATOM 717 N N . GLY A 1 93 ? 10.287 4.786 -13.110 1.00 79.62 93 GLY A N 1
ATOM 718 C CA . GLY A 1 93 ? 11.198 4.568 -14.243 1.00 79.62 93 GLY A CA 1
ATOM 719 C C . GLY A 1 93 ? 12.675 4.646 -13.839 1.00 79.62 93 GLY A C 1
ATOM 720 O O . GLY A 1 93 ? 13.554 4.883 -14.668 1.00 79.62 93 GLY A O 1
ATOM 721 N N . CYS A 1 94 ? 12.979 4.476 -12.552 1.00 77.19 94 CYS A N 1
ATOM 722 C CA . CYS A 1 94 ? 14.354 4.483 -12.063 1.00 77.19 94 CYS A CA 1
ATOM 723 C C . CYS A 1 94 ? 15.001 3.094 -12.258 1.00 77.19 94 CYS A C 1
ATOM 725 O O . CYS A 1 94 ? 14.330 2.081 -12.055 1.00 77.19 94 CYS A O 1
ATOM 727 N N . PRO A 1 95 ? 16.289 3.004 -12.634 1.00 72.00 95 PRO A N 1
ATOM 728 C CA . PRO A 1 95 ? 16.980 1.723 -12.812 1.00 72.00 95 PRO A CA 1
ATOM 729 C C . PRO A 1 95 ? 17.365 1.050 -11.483 1.00 72.00 95 PRO A C 1
ATOM 731 O O . PRO A 1 95 ? 17.421 -0.171 -11.407 1.00 72.00 95 PRO A O 1
ATOM 734 N N . ASN A 1 96 ? 17.641 1.839 -10.444 1.00 69.38 96 ASN A N 1
ATOM 735 C CA . ASN A 1 96 ? 17.982 1.393 -9.092 1.00 69.38 96 ASN A CA 1
ATOM 736 C C . ASN A 1 96 ? 17.663 2.516 -8.083 1.00 69.38 96 ASN A C 1
ATOM 738 O O . ASN A 1 96 ? 17.261 3.616 -8.474 1.00 69.38 96 ASN A O 1
ATOM 742 N N . ILE A 1 97 ? 17.827 2.241 -6.785 1.00 61.12 97 ILE A N 1
ATOM 743 C CA . ILE A 1 97 ? 17.643 3.240 -5.715 1.00 61.12 97 ILE A CA 1
ATOM 744 C C . ILE A 1 97 ? 18.874 4.124 -5.471 1.00 61.12 97 ILE A C 1
ATOM 746 O O . ILE A 1 97 ? 18.763 5.184 -4.846 1.00 61.12 97 ILE A O 1
ATOM 750 N N . ASP A 1 98 ? 20.036 3.723 -5.987 1.00 53.94 98 ASP A N 1
ATOM 751 C CA . ASP A 1 98 ? 21.321 4.402 -5.773 1.00 53.94 98 ASP A CA 1
ATOM 752 C C . ASP A 1 98 ? 21.440 5.707 -6.550 1.00 53.94 98 ASP A C 1
ATOM 754 O O . ASP A 1 98 ? 22.218 6.582 -6.175 1.00 53.94 98 ASP A O 1
ATOM 758 N N . MET A 1 99 ? 20.594 5.906 -7.562 1.00 55.53 99 MET A N 1
ATOM 759 C CA . MET A 1 99 ? 20.478 7.161 -8.311 1.00 55.53 99 MET A CA 1
ATOM 760 C C . MET A 1 99 ? 20.077 8.370 -7.440 1.00 55.53 99 MET A C 1
ATOM 762 O O . MET A 1 99 ? 20.004 9.497 -7.916 1.00 55.53 99 MET A O 1
ATOM 766 N N . TYR A 1 100 ? 19.833 8.154 -6.146 1.00 50.88 100 TYR A N 1
ATOM 767 C CA . TYR A 1 100 ? 19.633 9.187 -5.134 1.00 50.88 100 TYR A CA 1
ATOM 768 C C . TYR A 1 100 ? 20.947 9.669 -4.473 1.00 50.88 100 TYR A C 1
ATOM 770 O O . TYR A 1 100 ? 20.975 10.756 -3.902 1.00 50.88 100 TYR A O 1
ATOM 778 N N . GLN A 1 101 ? 22.051 8.910 -4.531 1.00 46.12 101 GLN A N 1
ATOM 779 C CA . GLN A 1 101 ? 23.308 9.256 -3.841 1.00 46.12 101 GLN A CA 1
ATOM 780 C C . GLN A 1 101 ? 24.134 10.365 -4.520 1.00 46.12 101 GLN A C 1
ATOM 782 O O . GLN A 1 101 ? 25.035 10.910 -3.888 1.00 46.12 101 GLN A O 1
ATOM 787 N N . SER A 1 102 ? 23.840 10.754 -5.764 1.00 47.41 102 SER A N 1
ATOM 788 C CA . SER A 1 102 ? 24.653 11.730 -6.512 1.00 47.41 102 SER A CA 1
ATOM 789 C C . SER A 1 102 ? 24.442 13.197 -6.103 1.00 47.41 102 SER A C 1
ATOM 791 O O . SER A 1 102 ? 24.941 14.097 -6.773 1.00 47.41 102 SER A O 1
ATOM 793 N N . GLY A 1 103 ? 23.702 13.479 -5.024 1.00 46.91 103 GLY A N 1
ATOM 794 C CA . GLY A 1 103 ? 23.486 14.848 -4.535 1.00 46.91 103 GLY A CA 1
ATOM 795 C C . GLY A 1 103 ? 22.641 15.730 -5.460 1.00 46.91 103 GLY A C 1
ATOM 796 O O . GLY A 1 103 ? 22.331 16.863 -5.104 1.00 46.91 103 GLY A O 1
ATOM 797 N N . SER A 1 104 ? 22.216 15.222 -6.617 1.00 49.59 104 SER A N 1
ATOM 798 C CA . SER A 1 104 ? 21.270 15.911 -7.483 1.00 49.59 104 SER A CA 1
ATOM 799 C C . SER A 1 104 ? 19.857 15.795 -6.908 1.00 49.59 104 SER A C 1
ATOM 801 O O . SER A 1 104 ? 19.140 16.785 -6.880 1.00 49.59 104 SER A O 1
ATOM 803 N N . CYS A 1 105 ? 19.453 14.629 -6.391 1.00 53.50 105 CYS A N 1
ATOM 804 C CA . CYS A 1 105 ? 18.057 14.254 -6.115 1.00 53.50 105 CYS A CA 1
ATOM 805 C C . CYS A 1 105 ? 17.490 14.772 -4.780 1.00 53.50 105 CYS A C 1
ATOM 807 O O . CYS A 1 105 ? 17.242 13.996 -3.866 1.00 53.50 105 CYS A O 1
ATOM 809 N N . THR A 1 106 ? 17.236 16.073 -4.648 1.00 47.09 106 THR A N 1
ATOM 810 C CA . THR A 1 106 ? 16.613 16.675 -3.447 1.00 47.09 106 THR A CA 1
ATOM 811 C C . THR A 1 106 ? 15.086 16.798 -3.520 1.00 47.09 106 THR A C 1
ATOM 813 O O . THR A 1 106 ? 14.489 17.664 -2.879 1.00 47.09 106 THR A O 1
ATOM 816 N N . ALA A 1 107 ? 14.412 15.945 -4.291 1.00 44.31 107 ALA A N 1
ATOM 817 C CA . ALA A 1 107 ? 12.960 15.984 -4.379 1.00 44.31 107 ALA A CA 1
ATOM 818 C C . ALA A 1 107 ? 12.316 15.114 -3.284 1.00 44.31 107 ALA A C 1
ATOM 820 O O . ALA A 1 107 ? 12.676 13.957 -3.091 1.00 44.31 107 ALA A O 1
ATOM 821 N N . PHE A 1 108 ? 11.417 15.764 -2.542 1.00 46.53 108 PHE A N 1
ATOM 822 C CA . PHE A 1 108 ? 10.634 15.344 -1.379 1.00 46.53 108 PHE A CA 1
ATOM 823 C C . PHE A 1 108 ? 10.545 13.829 -1.091 1.00 46.53 108 PHE A C 1
ATOM 825 O O . PHE A 1 108 ? 10.222 13.051 -1.983 1.00 46.53 108 PHE A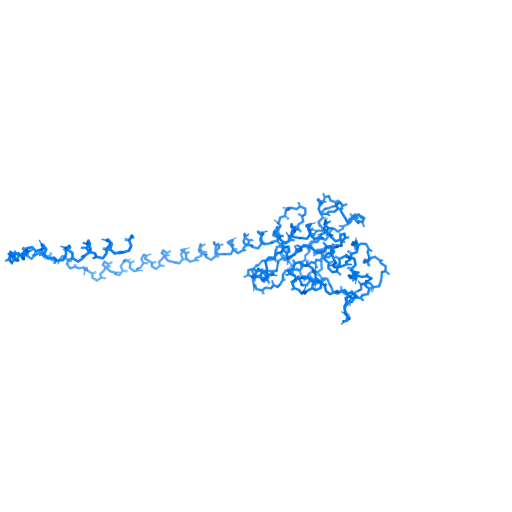 O 1
ATOM 832 N N . PRO A 1 109 ? 10.655 13.398 0.183 1.00 51.22 109 PRO A N 1
ATOM 833 C CA . PRO A 1 109 ? 10.587 11.986 0.590 1.00 51.22 109 PRO A CA 1
ATOM 834 C C . PRO A 1 109 ? 9.187 11.342 0.446 1.00 51.22 109 PRO A C 1
ATOM 836 O O . PRO A 1 109 ? 8.928 10.298 1.048 1.00 51.22 109 PRO A O 1
ATOM 839 N N . TYR A 1 110 ? 8.282 11.956 -0.330 1.00 55.31 110 TYR A N 1
ATOM 840 C CA . TYR A 1 110 ? 6.870 11.602 -0.435 1.00 55.31 110 TYR A CA 1
ATOM 841 C C . TYR A 1 110 ? 6.418 11.434 -1.874 1.00 55.31 110 TYR A C 1
ATOM 843 O O . TYR A 1 110 ? 5.828 12.336 -2.474 1.00 55.31 110 TYR A O 1
ATOM 851 N N . TRP A 1 111 ? 6.631 10.249 -2.415 1.00 65.25 111 TRP A N 1
ATOM 852 C CA . TRP A 1 111 ? 6.129 9.950 -3.736 1.00 65.25 111 TRP A CA 1
ATOM 853 C C . TRP A 1 111 ? 4.799 9.216 -3.643 1.00 65.25 111 TRP A C 1
ATOM 855 O O . TRP A 1 111 ? 4.750 8.029 -3.315 1.00 65.25 111 TRP A O 1
ATOM 865 N N . TYR A 1 112 ? 3.712 9.952 -3.875 1.00 70.62 112 TYR A N 1
ATOM 866 C CA . TYR A 1 112 ? 2.365 9.396 -3.871 1.00 70.62 112 TYR A CA 1
ATOM 867 C C . TYR A 1 112 ? 2.182 8.444 -5.049 1.00 70.62 112 TYR A C 1
ATOM 869 O O . TYR A 1 112 ? 2.171 8.880 -6.201 1.00 70.62 112 TYR A O 1
ATOM 877 N N . ILE A 1 113 ? 1.987 7.160 -4.772 1.00 70.69 113 ILE A N 1
ATOM 878 C CA . ILE A 1 113 ? 1.744 6.180 -5.829 1.00 70.69 113 ILE A CA 1
ATOM 879 C C . ILE A 1 113 ? 0.370 6.426 -6.479 1.00 70.69 113 ILE A C 1
ATOM 881 O O . ILE A 1 113 ? -0.595 6.777 -5.806 1.00 70.69 113 ILE A O 1
ATOM 885 N N . GLY A 1 114 ? 0.278 6.253 -7.801 1.00 70.88 114 GLY A N 1
ATOM 886 C CA . GLY A 1 114 ? -0.995 6.276 -8.543 1.00 70.88 114 GLY A CA 1
ATOM 887 C C . GLY A 1 114 ? -1.104 7.256 -9.704 1.00 70.88 114 GLY A C 1
ATOM 888 O O . GLY A 1 114 ? -2.069 7.189 -10.463 1.00 70.88 114 GLY A O 1
ATOM 889 N N . TYR A 1 115 ? -0.095 8.101 -9.906 1.00 75.62 115 TYR A N 1
ATOM 890 C CA . TYR A 1 115 ? 0.062 8.831 -11.167 1.00 75.62 115 TYR A CA 1
ATOM 891 C C . TYR A 1 115 ? 0.570 7.904 -12.289 1.00 75.62 115 TYR A C 1
ATOM 893 O O . TYR A 1 115 ? 1.371 7.012 -12.001 1.00 75.62 115 TYR A O 1
ATOM 901 N N . PRO A 1 116 ? 0.217 8.146 -13.564 1.00 74.75 116 PRO A N 1
ATOM 902 C CA . PRO A 1 116 ? 0.615 7.279 -14.676 1.00 74.75 116 PRO A CA 1
ATOM 903 C C . PRO A 1 116 ? 2.119 7.015 -14.791 1.00 74.75 116 PRO A C 1
ATOM 905 O O . PRO A 1 116 ? 2.537 5.915 -15.136 1.00 74.75 116 PRO A O 1
ATOM 908 N N . LYS A 1 117 ? 2.956 7.992 -14.430 1.00 74.88 117 LYS A N 1
ATOM 909 C CA . LYS A 1 117 ? 4.420 7.860 -14.496 1.00 74.88 117 LYS A CA 1
ATOM 910 C C . LYS A 1 117 ? 5.016 6.850 -13.505 1.00 74.88 117 LYS A C 1
ATOM 912 O O . LYS A 1 117 ? 6.197 6.531 -13.606 1.00 74.88 117 LYS A O 1
ATOM 917 N N . HIS A 1 118 ? 4.223 6.340 -12.562 1.00 78.94 118 HIS A N 1
ATOM 918 C CA . HIS A 1 118 ? 4.641 5.261 -11.665 1.00 78.94 118 HIS A CA 1
ATOM 919 C C . HIS A 1 118 ? 4.645 3.893 -12.338 1.00 78.94 118 HIS A C 1
ATOM 921 O O . HIS A 1 118 ? 5.292 2.993 -11.821 1.00 78.94 118 HIS A O 1
ATOM 927 N N . GLY A 1 119 ? 3.893 3.718 -13.429 1.00 84.44 119 GLY A N 1
ATOM 928 C CA . GLY A 1 119 ? 3.794 2.445 -14.137 1.00 84.44 119 GLY A CA 1
ATOM 929 C C . GLY A 1 119 ? 2.990 1.353 -13.419 1.00 84.44 119 GLY A C 1
ATOM 930 O O . GLY A 1 119 ? 2.875 0.259 -13.952 1.00 84.44 119 GLY A O 1
ATOM 931 N N . LEU A 1 120 ? 2.405 1.600 -12.241 1.00 86.75 120 LEU A N 1
ATOM 932 C CA . LEU A 1 120 ? 1.690 0.550 -11.498 1.00 86.75 120 LEU A CA 1
ATOM 933 C C . LEU A 1 120 ? 0.286 0.267 -12.053 1.00 86.75 120 LEU A C 1
ATOM 935 O O . LEU A 1 120 ? -0.053 -0.872 -12.363 1.00 86.75 120 LEU A O 1
ATOM 939 N N . ASN A 1 121 ? -0.547 1.301 -12.158 1.00 87.44 121 ASN A N 1
ATOM 940 C CA . ASN A 1 121 ? -1.960 1.203 -12.547 1.00 87.44 121 ASN A CA 1
ATOM 941 C C . ASN A 1 121 ? -2.228 1.658 -13.990 1.00 87.44 121 ASN A C 1
ATOM 943 O O . ASN A 1 121 ? -3.323 1.451 -14.508 1.00 87.44 121 ASN A O 1
ATOM 947 N N . GLN A 1 122 ? -1.262 2.317 -14.629 1.00 87.25 122 GLN A N 1
ATOM 948 C CA . GLN A 1 122 ? -1.385 2.869 -15.975 1.00 87.25 122 GLN A CA 1
ATOM 949 C C . GLN A 1 122 ? -0.051 2.739 -16.703 1.00 87.25 122 GLN A C 1
ATOM 951 O O . GLN A 1 122 ? 1.009 2.806 -16.077 1.00 87.25 122 GLN A O 1
ATOM 956 N N . LYS A 1 123 ? -0.117 2.577 -18.028 1.00 90.00 123 LYS A N 1
ATOM 957 C CA . LYS A 1 123 ? 1.069 2.522 -18.880 1.00 90.00 123 LYS A CA 1
ATOM 958 C C . LYS A 1 123 ? 1.826 3.856 -18.778 1.00 90.00 123 LYS A C 1
ATOM 960 O O . LYS A 1 123 ? 1.215 4.898 -19.039 1.00 90.00 123 LYS A O 1
ATOM 965 N N . PRO A 1 124 ? 3.113 3.854 -18.396 1.00 88.31 124 PRO A N 1
ATOM 966 C CA . PRO A 1 124 ? 3.850 5.092 -18.207 1.00 88.31 124 PRO A CA 1
ATOM 967 C C . PRO A 1 124 ? 4.148 5.755 -19.562 1.00 88.31 124 PRO A C 1
ATOM 969 O O . PRO A 1 124 ? 4.440 5.056 -20.537 1.00 88.31 124 PRO A O 1
ATOM 972 N N . PRO A 1 125 ? 4.074 7.094 -19.661 1.00 88.25 125 PRO A N 1
ATOM 973 C CA . PRO A 1 125 ? 4.521 7.800 -20.853 1.00 88.25 125 PRO A CA 1
ATOM 974 C C . PRO A 1 125 ? 6.055 7.728 -20.961 1.00 88.25 125 PRO A C 1
ATOM 976 O O . PRO A 1 125 ? 6.732 7.854 -19.937 1.00 88.25 125 PRO A O 1
ATOM 979 N N . PRO A 1 126 ? 6.617 7.552 -22.171 1.00 89.25 126 PRO A N 1
ATOM 980 C CA . PRO A 1 126 ? 8.059 7.595 -22.369 1.00 89.25 126 PRO A CA 1
ATOM 981 C C . PRO A 1 126 ? 8.599 9.008 -22.127 1.00 89.25 126 PRO A C 1
ATOM 983 O O . PRO A 1 126 ? 7.931 10.001 -22.421 1.00 89.25 126 PRO A O 1
ATOM 986 N N . GLY A 1 127 ? 9.832 9.090 -21.638 1.00 83.50 127 GLY A N 1
ATOM 987 C CA . GLY A 1 127 ? 10.529 10.339 -21.352 1.00 83.50 127 GLY A CA 1
ATOM 988 C C . GLY A 1 127 ? 10.878 10.527 -19.874 1.00 83.50 127 GLY A C 1
ATOM 989 O O . GLY A 1 127 ? 10.650 9.636 -19.048 1.00 83.50 127 GLY A O 1
ATOM 990 N N . PRO A 1 128 ? 11.484 11.678 -19.541 1.00 77.62 128 PRO A N 1
ATOM 991 C CA . PRO A 1 128 ? 11.826 12.016 -18.169 1.00 77.62 128 PRO A CA 1
ATOM 992 C C . PRO A 1 128 ? 10.571 12.297 -17.339 1.00 77.62 128 PRO A C 1
ATOM 994 O O . PRO A 1 128 ? 9.511 12.677 -17.847 1.00 77.62 128 PRO A O 1
ATOM 997 N N . MET A 1 129 ? 10.691 12.161 -16.023 1.00 72.31 129 MET A N 1
ATOM 998 C CA . MET A 1 129 ? 9.663 12.667 -15.121 1.00 72.31 129 MET A CA 1
ATOM 999 C C . MET A 1 129 ? 9.615 14.201 -15.170 1.00 72.31 129 MET A C 1
ATOM 1001 O O . MET A 1 129 ? 10.560 14.849 -14.738 1.00 72.31 129 MET A O 1
ATOM 1005 N N . ASP A 1 130 ? 8.531 14.780 -15.712 1.00 57.81 130 ASP A N 1
ATOM 1006 C CA . ASP A 1 130 ? 8.383 16.253 -15.746 1.00 57.81 130 ASP A CA 1
ATOM 1007 C C . ASP A 1 130 ? 8.725 16.967 -14.407 1.00 57.81 130 ASP A C 1
ATOM 1009 O O . ASP A 1 130 ? 8.293 16.508 -13.341 1.00 57.81 130 ASP A O 1
ATOM 1013 N N . PRO A 1 131 ? 9.436 18.116 -14.458 1.00 57.81 131 PRO A N 1
ATOM 1014 C CA . PRO A 1 131 ? 9.731 18.985 -13.309 1.00 57.81 131 PRO A CA 1
ATOM 1015 C C . PRO A 1 131 ? 8.458 19.501 -12.607 1.00 57.81 131 PRO A C 1
ATOM 1017 O O . PRO A 1 131 ? 7.417 19.606 -13.259 1.00 57.81 131 PRO A O 1
ATOM 1020 N N . PRO A 1 132 ? 8.504 19.869 -11.304 1.00 51.72 132 PRO A N 1
ATOM 1021 C CA . PRO A 1 132 ? 9.660 20.404 -10.565 1.00 51.72 132 PRO A CA 1
ATOM 1022 C C . PRO A 1 132 ? 10.379 19.413 -9.623 1.00 51.72 132 PRO A C 1
ATOM 1024 O O . PRO A 1 132 ? 11.135 19.842 -8.755 1.00 51.72 132 PRO A O 1
ATOM 1027 N N . TYR A 1 133 ? 10.162 18.100 -9.770 1.00 56.34 133 TYR A N 1
ATOM 1028 C CA . TYR A 1 133 ? 10.545 17.105 -8.755 1.00 56.34 133 TYR A CA 1
ATOM 1029 C C . TYR A 1 133 ? 11.493 15.992 -9.227 1.00 56.34 133 TYR A C 1
ATOM 1031 O O . TYR A 1 133 ? 11.487 14.926 -8.632 1.00 56.34 133 TYR A O 1
ATOM 1039 N N . ALA A 1 134 ? 12.322 16.176 -10.253 1.00 53.28 134 ALA A N 1
ATOM 1040 C CA . ALA A 1 134 ? 13.247 15.115 -10.665 1.00 53.28 134 ALA A CA 1
ATOM 1041 C C . ALA A 1 134 ? 14.639 15.666 -10.958 1.00 53.28 134 ALA A C 1
ATOM 1043 O O . ALA A 1 134 ? 14.883 16.193 -12.039 1.00 53.28 134 ALA A O 1
ATOM 1044 N N . PRO A 1 135 ? 15.572 15.536 -10.011 1.00 51.38 135 PRO A N 1
ATOM 1045 C CA . PRO A 1 135 ? 16.985 15.675 -10.318 1.00 51.38 135 PRO A CA 1
ATOM 1046 C C . PRO A 1 135 ? 17.657 14.312 -10.574 1.00 51.38 135 PRO A C 1
ATOM 1048 O O . PRO A 1 135 ? 18.878 14.231 -10.660 1.00 51.38 135 PRO A O 1
ATOM 1051 N N . CYS A 1 136 ? 16.863 13.241 -10.638 1.00 62.03 136 CYS A N 1
ATOM 1052 C CA . CYS A 1 136 ? 17.283 11.885 -10.958 1.00 62.03 136 CYS A CA 1
ATOM 1053 C C . CYS A 1 136 ? 17.035 11.605 -12.443 1.00 62.03 136 CYS A C 1
ATOM 1055 O O . CYS A 1 136 ? 15.975 11.958 -12.958 1.00 62.03 136 CYS A O 1
ATOM 1057 N N . ASP A 1 137 ? 17.935 10.863 -13.094 1.00 67.88 137 ASP A N 1
ATOM 1058 C CA . ASP A 1 137 ? 17.782 10.343 -14.468 1.00 67.88 137 ASP A CA 1
ATOM 1059 C C . ASP A 1 137 ? 16.669 9.266 -14.596 1.00 67.88 137 ASP A C 1
ATOM 1061 O O . ASP A 1 137 ? 16.736 8.355 -15.426 1.00 67.88 137 ASP A O 1
ATOM 1065 N N . CYS A 1 138 ? 15.628 9.324 -13.752 1.00 76.69 138 CYS A N 1
ATOM 1066 C CA . CYS A 1 138 ? 14.485 8.420 -13.813 1.00 76.69 138 CYS A CA 1
ATOM 1067 C C . CYS A 1 138 ? 13.669 8.780 -15.050 1.00 76.69 138 CYS A C 1
ATOM 1069 O O . CYS A 1 138 ? 13.120 9.879 -15.181 1.00 76.69 138 CYS A O 1
ATOM 1071 N N . SER A 1 139 ? 13.618 7.843 -15.982 1.00 82.88 139 SER A N 1
ATOM 1072 C CA . SER A 1 139 ? 12.948 8.025 -17.253 1.00 82.88 139 SER A CA 1
ATOM 1073 C C . SER A 1 139 ? 12.486 6.683 -17.777 1.00 82.88 139 SER A C 1
ATOM 1075 O O . SER A 1 139 ? 13.090 5.643 -17.512 1.00 82.88 139 SER A O 1
ATOM 1077 N N . TRP A 1 140 ? 11.400 6.731 -18.532 1.00 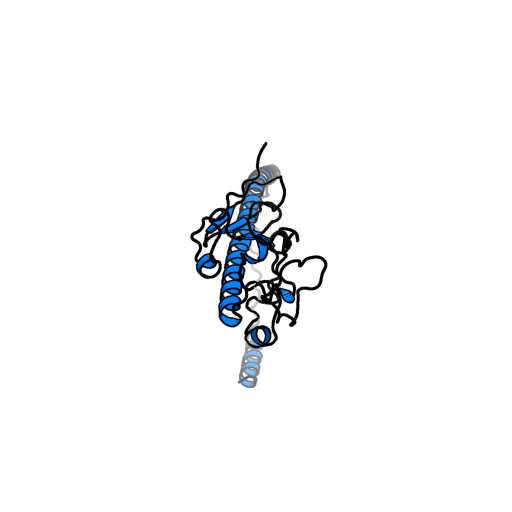86.31 140 TRP A N 1
ATOM 1078 C CA . TRP A 1 140 ? 10.877 5.578 -19.236 1.00 86.31 140 TRP A CA 1
ATOM 1079 C C . TRP A 1 140 ? 11.365 5.625 -20.680 1.00 86.31 140 TRP A C 1
ATOM 1081 O O . TRP A 1 140 ? 11.018 6.539 -21.432 1.00 86.31 140 TRP A O 1
ATOM 1091 N N . SER A 1 141 ? 12.172 4.654 -21.093 1.00 90.69 141 SER A N 1
ATOM 1092 C CA . SER A 1 141 ? 12.526 4.490 -22.500 1.00 90.69 141 SER A CA 1
ATOM 1093 C C . SER A 1 141 ? 11.374 3.840 -23.269 1.00 90.69 141 SER A C 1
ATOM 1095 O O . SER A 1 141 ? 10.558 3.108 -22.710 1.00 90.69 141 SER A O 1
ATOM 1097 N N . ASN A 1 142 ? 11.308 4.056 -24.586 1.00 93.25 142 ASN A N 1
ATOM 1098 C CA . ASN A 1 142 ? 10.293 3.398 -25.417 1.00 93.25 142 ASN A CA 1
ATOM 1099 C C . ASN A 1 142 ? 10.371 1.863 -25.326 1.00 93.25 142 ASN A C 1
ATOM 1101 O O . ASN A 1 142 ? 9.343 1.200 -25.418 1.00 93.25 142 ASN A O 1
ATOM 1105 N N . ALA A 1 143 ? 11.566 1.296 -25.128 1.00 92.81 143 ALA A N 1
ATOM 1106 C CA . ALA A 1 143 ? 11.739 -0.145 -24.974 1.00 92.81 143 ALA A CA 1
ATOM 1107 C C . ALA A 1 143 ? 11.062 -0.663 -23.694 1.00 92.81 143 ALA A C 1
ATOM 1109 O O . ALA A 1 143 ? 10.310 -1.631 -23.754 1.00 92.81 143 ALA A O 1
ATOM 1110 N N . GLU A 1 144 ? 11.252 0.029 -22.570 1.00 91.75 144 GLU A N 1
ATOM 1111 C CA . GLU A 1 144 ? 10.662 -0.331 -21.270 1.00 91.75 144 GLU A CA 1
ATOM 1112 C C . GLU A 1 144 ? 9.145 -0.119 -21.255 1.00 91.75 144 GLU A C 1
ATOM 1114 O O . GLU A 1 144 ? 8.384 -0.933 -20.742 1.00 91.75 144 GLU A O 1
ATOM 1119 N N . VAL A 1 145 ? 8.669 0.960 -21.882 1.00 92.81 145 VAL A N 1
ATOM 1120 C CA . VAL A 1 145 ? 7.229 1.214 -22.049 1.00 92.81 145 VAL A CA 1
ATOM 1121 C C . VAL A 1 145 ? 6.578 0.141 -22.925 1.00 92.81 145 VAL A C 1
ATOM 1123 O O . VAL A 1 145 ? 5.402 -0.182 -22.750 1.00 92.81 145 VAL A O 1
ATOM 1126 N N . ASN A 1 146 ? 7.317 -0.421 -23.882 1.00 94.25 146 ASN A N 1
ATOM 1127 C CA . ASN A 1 146 ? 6.831 -1.511 -24.722 1.00 94.25 146 ASN A CA 1
ATOM 1128 C C . ASN A 1 146 ? 6.853 -2.866 -24.012 1.00 94.25 146 ASN A C 1
ATOM 1130 O O . ASN A 1 146 ? 6.011 -3.699 -24.334 1.00 94.25 146 ASN A O 1
ATOM 1134 N N . SER A 1 147 ? 7.766 -3.079 -23.061 1.00 94.44 147 SER A N 1
ATOM 1135 C CA . SER A 1 147 ? 7.810 -4.303 -22.256 1.00 94.44 147 SER A CA 1
ATOM 1136 C C . SER A 1 147 ? 6.833 -4.293 -21.077 1.00 94.44 147 SER A C 1
ATOM 1138 O O . SER A 1 147 ? 6.551 -5.340 -20.508 1.00 94.44 147 SER A O 1
ATOM 1140 N N . TRP A 1 148 ? 6.265 -3.134 -20.739 1.00 94.00 148 TRP A N 1
ATOM 1141 C CA . TRP A 1 148 ? 5.226 -2.996 -19.720 1.00 94.00 148 TRP A CA 1
ATOM 1142 C C . TRP A 1 148 ? 3.982 -3.849 -20.035 1.00 94.00 148 TRP A C 1
ATOM 1144 O O . TRP A 1 148 ? 3.307 -3.599 -21.040 1.00 94.00 148 TRP A O 1
ATOM 1154 N N . ALA A 1 149 ? 3.637 -4.796 -19.151 1.00 94.00 149 ALA A N 1
ATOM 1155 C CA . ALA A 1 149 ? 2.497 -5.708 -19.321 1.00 94.00 149 ALA A CA 1
ATOM 1156 C C . ALA A 1 149 ? 1.334 -5.466 -18.341 1.00 94.00 149 ALA A C 1
ATOM 1158 O O . ALA A 1 149 ? 0.408 -6.275 -18.267 1.00 94.00 149 ALA A O 1
ATOM 1159 N N . GLY A 1 150 ? 1.371 -4.363 -17.585 1.00 89.44 150 GLY A N 1
ATOM 1160 C CA . GLY A 1 150 ? 0.341 -4.015 -16.609 1.00 89.44 150 GLY A CA 1
ATOM 1161 C C . GLY A 1 150 ? -1.065 -3.780 -17.209 1.00 89.44 150 GLY A C 1
ATOM 1162 O O . GLY A 1 150 ? -1.310 -3.971 -18.401 1.00 89.44 150 GLY A O 1
ATOM 1163 N N . PRO A 1 151 ? -2.027 -3.305 -16.398 1.00 91.12 151 PRO A N 1
ATOM 1164 C CA . PRO A 1 151 ? -1.836 -2.748 -15.062 1.00 91.12 151 PRO A CA 1
ATOM 1165 C C . PRO A 1 151 ? -1.556 -3.826 -14.007 1.00 91.12 151 PRO A C 1
ATOM 1167 O O . PRO A 1 151 ? -2.242 -4.841 -13.943 1.00 91.12 151 PRO A O 1
ATOM 1170 N N . TYR A 1 152 ? -0.570 -3.582 -13.144 1.00 89.44 152 TYR A N 1
ATOM 1171 C CA . TYR A 1 152 ? -0.172 -4.501 -12.065 1.00 89.44 152 TYR A CA 1
ATOM 1172 C C . TYR A 1 152 ? -1.061 -4.385 -10.825 1.00 89.44 152 TYR A C 1
ATOM 1174 O O . TYR A 1 152 ? -1.045 -5.240 -9.941 1.00 89.44 152 TYR A O 1
ATOM 1182 N N . ILE A 1 153 ? -1.841 -3.310 -10.749 1.00 88.25 153 ILE A N 1
ATOM 1183 C CA . ILE A 1 153 ? -2.829 -3.053 -9.708 1.00 88.25 153 ILE A CA 1
ATOM 1184 C C . ILE A 1 153 ? -4.075 -2.451 -10.352 1.00 88.25 153 ILE A C 1
ATOM 1186 O O . ILE A 1 153 ? -3.968 -1.662 -11.293 1.00 88.25 153 ILE A O 1
ATOM 1190 N N . SER A 1 154 ? -5.258 -2.837 -9.865 1.00 82.50 154 SER A N 1
ATOM 1191 C CA . SER A 1 154 ? -6.520 -2.365 -10.442 1.00 82.50 154 SER A CA 1
ATOM 1192 C C . SER A 1 154 ? -6.583 -0.828 -10.445 1.00 82.50 154 SER A C 1
ATOM 1194 O O . SER A 1 154 ? -6.279 -0.221 -9.413 1.00 82.50 154 SER A O 1
ATOM 1196 N N . PRO A 1 155 ? -7.036 -0.196 -11.544 1.00 67.31 155 PRO A N 1
ATOM 1197 C CA . PRO A 1 155 ? -7.307 1.241 -11.588 1.00 67.31 155 PRO A CA 1
ATOM 1198 C C . PRO A 1 155 ? -8.301 1.703 -10.512 1.00 67.31 155 PRO A C 1
ATOM 1200 O O . PRO A 1 155 ? -8.220 2.840 -10.049 1.00 67.31 155 PRO A O 1
ATOM 1203 N N . ASP A 1 156 ? -9.208 0.815 -10.091 1.00 67.00 156 ASP A N 1
ATOM 1204 C CA . ASP A 1 156 ? -10.216 1.089 -9.061 1.00 67.00 156 ASP A CA 1
ATOM 1205 C C . ASP A 1 156 ? -9.645 1.020 -7.645 1.00 67.00 156 ASP A C 1
ATOM 1207 O O . ASP A 1 156 ? -10.220 1.579 -6.707 1.00 67.00 156 ASP A O 1
ATOM 1211 N N . ASN A 1 157 ? -8.512 0.336 -7.468 1.00 66.75 157 ASN A N 1
ATOM 1212 C CA . ASN A 1 157 ? -7.845 0.256 -6.184 1.00 66.75 157 ASN A CA 1
ATOM 1213 C C . ASN A 1 157 ? -7.099 1.566 -5.988 1.00 66.75 157 ASN A C 1
ATOM 1215 O O . ASN A 1 157 ? -5.920 1.631 -6.307 1.00 66.75 157 ASN A O 1
ATOM 1219 N N . GLN A 1 158 ? -7.820 2.589 -5.516 1.00 67.81 158 GLN A N 1
ATOM 1220 C CA . GLN A 1 158 ? -7.489 4.020 -5.406 1.00 67.81 158 GLN A CA 1
ATOM 1221 C C . GLN A 1 158 ? -6.099 4.372 -4.839 1.00 67.81 158 GLN A C 1
ATOM 1223 O O . GLN A 1 158 ? -5.820 5.554 -4.670 1.00 67.81 158 GLN A O 1
ATOM 1228 N N . LEU A 1 159 ? -5.249 3.388 -4.526 1.00 82.94 159 LEU A N 1
ATOM 1229 C CA . LEU A 1 159 ? -3.904 3.503 -3.979 1.00 82.94 159 LEU A CA 1
ATOM 1230 C C . LEU A 1 159 ? -3.892 4.429 -2.771 1.00 82.94 159 LEU A C 1
ATOM 1232 O O . LEU A 1 159 ? -2.916 5.125 -2.511 1.00 82.94 159 LEU A O 1
ATOM 1236 N N . LYS A 1 160 ? -5.013 4.414 -2.051 1.00 85.31 160 LYS A N 1
ATOM 1237 C CA . LYS A 1 160 ? -5.276 5.175 -0.850 1.00 85.31 160 LYS A CA 1
ATOM 1238 C C . LYS A 1 160 ? -5.354 4.217 0.317 1.00 85.31 160 LYS A C 1
ATOM 1240 O O . LYS A 1 160 ? -5.910 3.127 0.193 1.00 85.31 160 LYS A O 1
ATOM 1245 N N . ASP A 1 161 ? -4.829 4.664 1.439 1.00 84.06 161 ASP A N 1
ATOM 1246 C CA . ASP A 1 161 ? -5.040 4.023 2.721 1.00 84.06 161 ASP A CA 1
ATOM 1247 C C . ASP A 1 161 ? -6.476 4.234 3.232 1.00 84.06 161 ASP A C 1
ATOM 1249 O O . ASP A 1 161 ? -7.298 4.954 2.655 1.00 84.06 161 ASP A O 1
ATOM 1253 N N . SER A 1 162 ? -6.780 3.620 4.369 1.00 83.38 162 SER A N 1
ATOM 1254 C CA . SER A 1 162 ? -8.046 3.718 5.088 1.00 83.38 162 SER A CA 1
ATOM 1255 C C . SER A 1 162 ? -8.381 5.138 5.564 1.00 83.38 162 SER A C 1
ATOM 1257 O O . SER A 1 162 ? -9.530 5.414 5.927 1.00 83.38 162 SER A O 1
ATOM 1259 N N . GLY A 1 163 ? -7.394 6.040 5.568 1.00 78.56 163 GLY A N 1
ATOM 1260 C CA . GLY A 1 163 ? -7.541 7.472 5.811 1.00 78.56 163 GLY A CA 1
ATOM 1261 C C . GLY A 1 163 ? -7.911 8.272 4.559 1.00 78.56 163 GLY A C 1
ATOM 1262 O O . GLY A 1 163 ? -8.338 9.418 4.690 1.00 78.56 163 GLY A O 1
ATOM 1263 N N . GLY A 1 164 ? -7.820 7.671 3.370 1.00 80.00 164 GLY A N 1
ATOM 1264 C CA . GLY A 1 164 ? -8.063 8.313 2.080 1.00 80.00 164 GLY A CA 1
ATOM 1265 C C . GLY A 1 164 ? -6.831 9.001 1.488 1.00 80.00 164 GLY A C 1
ATOM 1266 O O . GLY A 1 164 ? -6.958 9.690 0.474 1.00 80.00 164 GLY A O 1
ATOM 1267 N N . MET A 1 165 ? -5.655 8.824 2.092 1.00 78.56 165 MET A N 1
ATOM 1268 C CA . MET A 1 165 ? -4.394 9.391 1.614 1.00 78.56 165 MET A CA 1
ATOM 1269 C C . MET A 1 165 ? -3.695 8.407 0.688 1.00 78.56 165 MET A C 1
ATOM 1271 O O . MET A 1 165 ? -3.703 7.210 0.951 1.00 78.56 165 MET A O 1
ATOM 1275 N N . LEU A 1 166 ? -3.074 8.900 -0.388 1.00 79.69 166 LEU A N 1
ATOM 1276 C CA . LEU A 1 166 ? -2.294 8.041 -1.279 1.00 79.69 166 LEU A CA 1
ATOM 1277 C C . LEU A 1 166 ? -1.128 7.405 -0.510 1.00 79.69 166 LEU A C 1
ATOM 1279 O O . LEU A 1 166 ? -0.467 8.092 0.277 1.00 79.69 166 LEU A O 1
ATOM 1283 N N . PHE A 1 167 ? -0.858 6.122 -0.758 1.00 80.44 167 PHE A N 1
ATOM 1284 C CA . PHE A 1 167 ? 0.337 5.482 -0.215 1.00 80.44 167 PHE A CA 1
ATOM 1285 C C . PHE A 1 167 ? 1.583 6.198 -0.736 1.00 80.44 167 PHE A C 1
ATOM 1287 O O . PHE A 1 167 ? 1.602 6.787 -1.822 1.00 80.44 167 PHE A O 1
ATOM 1294 N N . VAL A 1 168 ? 2.637 6.142 0.061 1.00 75.56 168 VAL A N 1
ATOM 1295 C CA . VAL A 1 168 ? 3.882 6.844 -0.217 1.00 75.56 168 VAL A CA 1
ATOM 1296 C C . VAL A 1 168 ? 5.007 5.838 -0.335 1.00 75.56 168 VAL A C 1
ATOM 1298 O O . VAL A 1 168 ? 5.146 4.974 0.526 1.00 75.56 168 VAL A O 1
ATOM 1301 N N . PHE A 1 169 ? 5.840 5.981 -1.360 1.00 73.25 169 PHE A N 1
ATOM 1302 C CA . PHE A 1 169 ? 7.150 5.342 -1.379 1.00 73.25 169 PHE A CA 1
ATOM 1303 C C . PHE A 1 169 ? 8.193 6.294 -0.791 1.00 73.25 169 PHE A C 1
ATOM 1305 O O . PHE A 1 169 ? 8.280 7.449 -1.209 1.00 73.25 169 PHE A O 1
ATOM 1312 N N . SER A 1 170 ? 8.969 5.824 0.181 1.00 67.56 170 SER A N 1
ATOM 1313 C CA . SER A 1 170 ? 10.023 6.588 0.851 1.00 67.56 170 SER A CA 1
ATOM 1314 C C . SER A 1 170 ? 11.344 5.833 0.783 1.00 67.56 170 SER A C 1
ATOM 1316 O O . SER A 1 170 ? 11.371 4.617 0.959 1.00 67.56 170 SER A O 1
ATOM 1318 N N . ARG A 1 171 ? 12.449 6.553 0.549 1.00 62.06 171 ARG A N 1
ATOM 1319 C CA . ARG A 1 171 ? 13.792 5.960 0.455 1.00 62.06 171 ARG A CA 1
ATOM 1320 C C . ARG A 1 171 ? 14.293 5.412 1.786 1.00 62.06 171 ARG A C 1
ATOM 1322 O O . ARG A 1 171 ? 14.918 4.366 1.788 1.00 62.06 171 ARG A O 1
ATOM 1329 N N . SER A 1 172 ? 14.103 6.146 2.876 1.00 57.03 172 SER A N 1
ATOM 1330 C CA . SER A 1 172 ? 14.739 5.808 4.154 1.00 57.03 172 SER A CA 1
ATOM 1331 C C . SER A 1 172 ? 13.750 5.412 5.237 1.00 57.03 172 SER A C 1
ATOM 1333 O O . SER A 1 172 ? 14.158 5.141 6.358 1.00 57.03 172 SER A O 1
ATOM 1335 N N . CYS A 1 173 ? 12.446 5.434 4.954 1.00 59.19 173 CYS A N 1
ATOM 1336 C CA . CYS A 1 173 ? 11.374 5.460 5.952 1.00 59.19 173 CYS A CA 1
ATOM 1337 C C . CYS A 1 173 ? 11.447 6.645 6.930 1.00 59.19 173 CYS A C 1
ATOM 1339 O O . CYS A 1 173 ? 10.395 7.143 7.284 1.00 59.19 173 CYS A O 1
ATOM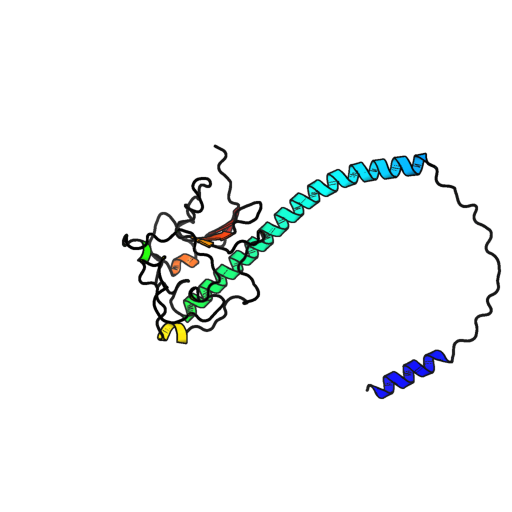 1341 N N . ALA A 1 174 ? 12.638 7.140 7.285 1.00 51.78 174 ALA A N 1
ATOM 1342 C CA . ALA A 1 174 ? 13.012 8.107 8.316 1.00 51.78 174 ALA A CA 1
ATOM 1343 C C . ALA A 1 174 ? 12.391 9.500 8.210 1.00 51.78 174 ALA A C 1
ATOM 1345 O O . ALA A 1 174 ? 12.428 10.248 9.179 1.00 51.78 174 ALA A O 1
ATOM 1346 N N . TYR A 1 175 ? 11.818 9.877 7.067 1.00 49.84 175 TYR A N 1
ATOM 1347 C CA . TYR A 1 175 ? 11.477 11.278 6.811 1.00 49.84 175 TYR A CA 1
ATOM 1348 C C . TYR A 1 175 ? 10.036 11.484 6.369 1.00 49.84 175 TYR A C 1
ATOM 1350 O O . TYR A 1 175 ? 9.816 12.171 5.372 1.00 49.84 175 TYR A O 1
ATOM 1358 N N . LEU A 1 176 ? 9.051 10.928 7.092 1.00 51.06 176 LEU A N 1
ATOM 1359 C CA . LEU A 1 176 ? 7.652 11.301 6.838 1.00 51.06 176 LEU A CA 1
ATOM 1360 C C . LEU A 1 176 ? 7.112 12.501 7.639 1.00 51.06 176 LEU A C 1
ATOM 1362 O O . LEU A 1 176 ? 5.973 12.912 7.398 1.00 51.06 176 LEU A O 1
ATOM 1366 N N . ASN A 1 177 ? 7.960 13.097 8.485 1.00 45.47 177 ASN A N 1
ATOM 1367 C CA . ASN A 1 177 ? 7.857 14.370 9.224 1.00 45.47 177 ASN A CA 1
ATOM 1368 C C . ASN A 1 177 ? 8.766 14.246 10.467 1.00 45.47 177 ASN A C 1
ATOM 1370 O O . ASN A 1 177 ? 9.026 13.142 10.929 1.00 45.47 177 ASN A O 1
ATOM 1374 N N . SER A 1 178 ? 9.252 15.353 11.037 1.00 47.47 178 SER A N 1
ATOM 1375 C CA . SER A 1 178 ? 10.154 15.348 12.210 1.00 47.47 178 SER A CA 1
ATOM 1376 C C . SER A 1 178 ? 9.505 14.889 13.532 1.00 47.47 178 SER A C 1
ATOM 1378 O O . SER A 1 178 ? 10.067 15.121 14.596 1.00 47.47 178 SER A O 1
ATOM 1380 N N . GLU A 1 179 ? 8.300 14.317 13.486 1.00 46.09 179 GLU A N 1
ATOM 1381 C CA . GLU A 1 179 ? 7.489 13.914 14.649 1.00 46.09 179 GLU A CA 1
ATOM 1382 C C . GLU A 1 179 ? 7.514 12.385 14.876 1.00 46.09 179 GLU A C 1
ATOM 1384 O O . GLU A 1 179 ? 7.093 11.896 15.922 1.00 46.09 179 GL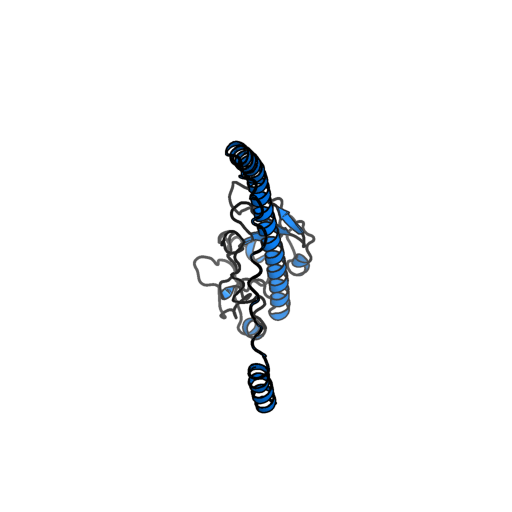U A O 1
ATOM 1389 N N . TYR A 1 180 ? 8.025 11.612 13.913 1.00 49.94 180 TYR A N 1
ATOM 1390 C CA . TYR A 1 180 ? 8.046 10.150 13.950 1.00 49.94 180 TYR A CA 1
ATOM 1391 C C . TYR A 1 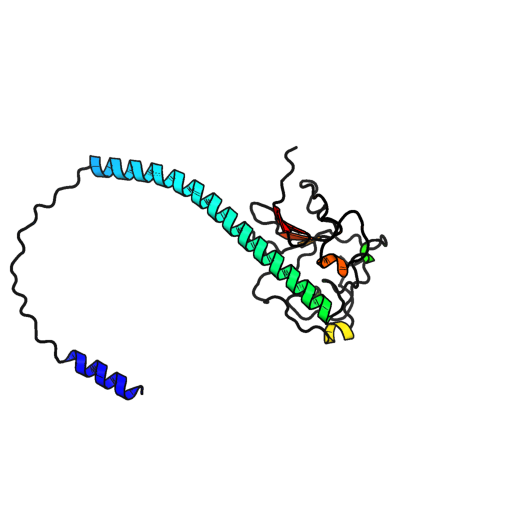180 ? 9.466 9.675 13.625 1.00 49.94 180 TYR A C 1
ATOM 1393 O O . TYR A 1 180 ? 10.030 10.083 12.612 1.00 49.94 180 TYR A O 1
ATOM 1401 N N . ASP A 1 181 ? 10.049 8.834 14.481 1.00 43.03 181 ASP A N 1
ATOM 1402 C CA . ASP A 1 181 ? 11.337 8.192 14.204 1.00 43.03 181 ASP A CA 1
ATOM 1403 C C . ASP A 1 181 ? 11.088 6.848 13.526 1.00 43.03 181 ASP A C 1
ATOM 1405 O O . ASP A 1 181 ? 10.315 6.011 14.003 1.00 43.03 181 ASP A O 1
ATOM 1409 N N . PHE A 1 182 ? 11.745 6.635 12.396 1.00 52.59 182 PHE A N 1
ATOM 1410 C CA . PHE A 1 182 ? 11.633 5.400 11.648 1.00 52.59 182 PHE A CA 1
ATOM 1411 C C . PHE A 1 182 ? 12.986 4.713 11.725 1.00 52.59 182 PHE A C 1
ATOM 1413 O O . PHE A 1 182 ? 13.894 5.049 10.974 1.00 52.59 182 PHE A O 1
ATOM 1420 N N . LYS A 1 183 ? 13.119 3.686 12.568 1.00 48.84 183 LYS A N 1
ATOM 1421 C CA . LYS A 1 183 ? 14.262 2.768 12.446 1.00 48.84 183 LYS A CA 1
ATOM 1422 C C . LYS A 1 183 ? 14.247 2.183 11.035 1.00 48.84 183 LYS A C 1
ATOM 1424 O O . LYS A 1 183 ? 13.226 1.590 10.694 1.00 48.84 183 LYS A O 1
ATOM 1429 N N . GLY A 1 184 ? 15.277 2.376 10.213 1.00 50.09 184 GLY A N 1
ATOM 1430 C CA . GLY A 1 184 ? 15.313 1.897 8.826 1.00 50.09 184 GLY A CA 1
ATOM 1431 C C . GLY A 1 184 ? 14.880 0.431 8.677 1.00 50.09 184 GLY A C 1
ATOM 1432 O O . GLY A 1 184 ? 15.000 -0.370 9.610 1.00 50.09 184 GLY A O 1
ATOM 1433 N N . CYS A 1 185 ? 14.311 0.074 7.522 1.00 52.84 185 CYS A N 1
ATOM 1434 C CA . CYS A 1 185 ? 14.118 -1.336 7.181 1.00 52.84 185 CYS A CA 1
ATOM 1435 C C . CYS A 1 185 ? 15.500 -2.022 7.134 1.00 52.84 185 CYS A C 1
ATOM 1437 O O . CYS A 1 185 ? 16.445 -1.441 6.599 1.00 52.84 185 CYS A O 1
ATOM 1439 N N . SER A 1 186 ? 15.632 -3.224 7.710 1.00 49.69 186 SER A N 1
ATOM 1440 C CA . SER A 1 186 ? 16.888 -3.987 7.695 1.00 49.69 186 SER A CA 1
ATOM 1441 C C . SER A 1 186 ? 17.374 -4.257 6.267 1.00 49.69 186 SER A C 1
ATOM 1443 O O . SER A 1 186 ? 16.575 -4.416 5.353 1.00 49.69 186 SER A O 1
ATOM 1445 N N . ALA A 1 187 ? 18.689 -4.369 6.074 1.00 46.19 187 ALA A N 1
ATOM 1446 C CA . ALA A 1 187 ? 19.333 -4.547 4.768 1.00 46.19 187 ALA A CA 1
ATOM 1447 C C . ALA A 1 187 ? 19.092 -5.924 4.082 1.00 46.19 187 ALA A C 1
ATOM 1449 O O . ALA A 1 187 ? 19.884 -6.325 3.232 1.00 46.19 187 ALA A O 1
ATOM 1450 N N . GLN A 1 188 ? 18.046 -6.682 4.448 1.00 42.56 188 GLN A N 1
ATOM 1451 C CA . GLN A 1 188 ? 17.848 -8.088 4.048 1.00 42.56 188 GLN A CA 1
ATOM 1452 C C . GLN A 1 188 ? 16.509 -8.410 3.336 1.00 42.56 188 GLN A C 1
ATOM 1454 O O . GLN A 1 188 ? 16.225 -9.586 3.105 1.00 42.56 188 GLN A O 1
ATOM 1459 N N . SER A 1 189 ? 15.694 -7.430 2.919 1.00 42.97 189 SER A N 1
ATOM 1460 C CA . SER A 1 189 ? 14.455 -7.683 2.153 1.00 42.97 189 SER A CA 1
ATOM 1461 C C . SER A 1 189 ? 14.672 -8.434 0.843 1.00 42.97 189 SER A C 1
ATOM 1463 O O . SER A 1 189 ? 15.585 -8.150 0.080 1.00 42.97 189 SER A O 1
ATOM 1465 N N . GLN A 1 190 ? 13.692 -9.254 0.461 1.00 41.97 190 GLN A N 1
ATOM 1466 C CA . GLN A 1 190 ? 13.585 -9.798 -0.900 1.00 41.97 190 GLN A CA 1
ATOM 1467 C C . GLN A 1 190 ? 13.278 -8.737 -1.969 1.00 41.97 190 GLN A C 1
ATOM 1469 O O . GLN A 1 190 ? 13.637 -8.938 -3.124 1.00 41.97 190 GLN A O 1
ATOM 1474 N N . LEU A 1 191 ? 12.719 -7.580 -1.582 1.00 44.19 191 LEU A N 1
ATOM 1475 C CA . LEU A 1 191 ? 12.730 -6.403 -2.452 1.00 44.19 191 LEU A CA 1
ATOM 1476 C C . LEU A 1 191 ? 14.168 -5.980 -2.759 1.00 44.19 191 LEU A C 1
ATOM 1478 O O . LEU A 1 191 ? 14.427 -5.682 -3.903 1.00 44.19 191 LEU A O 1
ATOM 1482 N N . LEU A 1 192 ? 15.117 -6.029 -1.814 1.00 42.47 192 LEU A N 1
ATOM 1483 C CA . LEU A 1 192 ? 16.496 -5.537 -1.980 1.00 42.47 192 LEU A CA 1
ATOM 1484 C C . LEU A 1 192 ? 17.391 -6.360 -2.913 1.00 42.47 192 LEU A C 1
ATOM 1486 O O . LEU A 1 192 ? 18.458 -5.872 -3.279 1.00 42.47 192 LEU A O 1
ATOM 1490 N N . GLN A 1 193 ? 17.006 -7.562 -3.353 1.00 41.69 193 GLN A N 1
ATOM 1491 C CA . GLN A 1 193 ? 17.850 -8.293 -4.313 1.00 41.69 193 GLN A CA 1
ATOM 1492 C C . GLN A 1 193 ? 17.942 -7.576 -5.672 1.00 41.69 193 GLN A C 1
ATOM 1494 O O . GLN A 1 193 ? 18.926 -7.750 -6.386 1.00 41.69 193 GLN A O 1
ATOM 1499 N N . SER A 1 194 ? 16.974 -6.706 -5.988 1.00 46.62 194 SER A N 1
ATOM 1500 C CA . SER A 1 194 ? 17.006 -5.789 -7.136 1.00 46.62 194 SER A CA 1
ATOM 1501 C C . SER A 1 194 ? 17.494 -4.366 -6.805 1.00 46.62 194 SER A C 1
ATOM 1503 O O . SER A 1 194 ? 17.562 -3.522 -7.695 1.00 46.62 194 SER A O 1
ATOM 1505 N N . TYR A 1 195 ? 17.827 -4.068 -5.543 1.00 47.94 195 TYR A N 1
ATOM 1506 C CA . TYR A 1 195 ? 18.213 -2.735 -5.055 1.00 47.94 195 TYR A CA 1
ATOM 1507 C C . TYR A 1 195 ? 19.487 -2.876 -4.218 1.00 47.94 195 TYR A C 1
ATOM 1509 O O . TYR A 1 195 ? 19.488 -2.803 -2.991 1.00 47.94 195 TYR A O 1
ATOM 1517 N N . THR A 1 196 ? 20.582 -3.184 -4.894 1.00 39.97 196 THR A N 1
ATOM 1518 C CA . THR A 1 196 ? 21.872 -3.421 -4.256 1.00 39.97 196 THR A CA 1
ATOM 1519 C C . THR A 1 196 ? 22.473 -2.110 -3.757 1.00 39.97 196 THR A C 1
ATOM 1521 O O . THR A 1 196 ? 22.665 -1.215 -4.559 1.00 39.97 196 THR A O 1
ATOM 1524 N N . THR A 1 197 ? 22.887 -2.076 -2.486 1.00 41.03 197 THR A N 1
ATOM 1525 C CA . THR A 1 197 ? 23.807 -1.103 -1.851 1.00 41.03 197 THR A CA 1
ATOM 1526 C C . THR A 1 197 ? 23.205 0.076 -1.070 1.00 41.03 197 THR A C 1
ATOM 1528 O O . THR A 1 197 ? 23.307 1.226 -1.464 1.00 41.03 197 THR A O 1
ATOM 1531 N N . LEU A 1 198 ? 22.712 -0.175 0.151 1.00 45.84 198 LEU A N 1
ATOM 1532 C CA . LEU A 1 198 ? 22.868 0.766 1.276 1.00 45.84 198 LEU A CA 1
ATOM 1533 C C . LEU A 1 198 ? 22.668 0.036 2.609 1.00 45.84 198 LEU A C 1
ATOM 1535 O O . LEU A 1 198 ? 21.653 -0.612 2.838 1.00 45.84 198 LEU A O 1
ATOM 1539 N N . GLU A 1 199 ? 23.665 0.148 3.479 1.00 43.53 199 GLU A N 1
ATOM 1540 C CA . GLU A 1 199 ? 23.783 -0.587 4.744 1.00 43.53 199 GLU A CA 1
ATOM 1541 C C . GLU A 1 199 ? 23.034 0.089 5.913 1.00 43.53 199 GLU A C 1
ATOM 1543 O O . GLU A 1 199 ? 23.047 -0.436 7.022 1.00 43.53 199 GLU A O 1
ATOM 1548 N N . SER A 1 200 ? 22.361 1.231 5.691 1.00 47.44 200 SER A N 1
ATOM 1549 C CA . SER A 1 200 ? 21.664 1.961 6.766 1.00 47.44 200 SER A CA 1
ATOM 1550 C C . SER A 1 200 ? 20.142 2.027 6.640 1.00 47.44 200 SER A C 1
ATOM 1552 O O . SER A 1 200 ? 19.480 1.867 7.658 1.00 47.44 200 SER A O 1
ATOM 1554 N N . ASP A 1 201 ? 19.561 2.215 5.447 1.00 51.41 201 ASP A N 1
ATOM 1555 C CA . ASP A 1 201 ? 18.106 2.381 5.306 1.00 51.41 201 ASP A CA 1
ATOM 1556 C C . ASP A 1 201 ? 17.590 1.861 3.954 1.00 51.41 201 ASP A C 1
ATOM 1558 O O . ASP A 1 201 ? 17.885 2.435 2.903 1.00 51.41 201 ASP A O 1
ATOM 1562 N N . ALA A 1 202 ? 16.799 0.785 3.976 1.00 52.28 202 ALA A N 1
ATOM 1563 C CA . ALA A 1 202 ? 16.086 0.286 2.799 1.00 52.28 202 ALA A CA 1
ATOM 1564 C C . ALA A 1 202 ? 14.769 1.061 2.545 1.00 52.28 202 ALA A C 1
ATOM 1566 O O . ALA A 1 202 ? 14.164 1.576 3.495 1.00 52.28 202 ALA A O 1
ATOM 1567 N N . PRO A 1 203 ? 14.296 1.145 1.281 1.00 59.47 203 PRO A N 1
ATOM 1568 C CA . PRO A 1 203 ? 13.063 1.849 0.950 1.00 59.47 203 PRO A CA 1
ATOM 1569 C C . PRO A 1 203 ? 11.840 1.146 1.528 1.00 59.47 203 PRO A C 1
ATOM 1571 O O . PRO A 1 203 ? 11.797 -0.080 1.626 1.00 59.47 203 PRO A O 1
ATOM 1574 N N . CYS A 1 204 ? 10.796 1.918 1.822 1.00 67.56 204 CYS A N 1
ATOM 1575 C CA . CYS A 1 204 ? 9.516 1.376 2.258 1.00 67.56 204 CYS A CA 1
ATOM 1576 C C . CYS A 1 204 ? 8.317 2.064 1.627 1.00 67.56 204 CYS A C 1
ATOM 1578 O O . CYS A 1 204 ? 8.340 3.239 1.250 1.00 67.56 204 CYS A O 1
ATOM 1580 N N . LEU A 1 205 ? 7.226 1.303 1.587 1.00 75.44 205 LEU A N 1
ATOM 1581 C CA . LEU A 1 205 ? 5.890 1.813 1.326 1.00 75.44 205 LEU A CA 1
ATOM 1582 C C . LEU A 1 205 ? 5.216 2.148 2.656 1.00 75.44 205 LEU A C 1
ATOM 1584 O O . LEU A 1 205 ? 5.260 1.354 3.601 1.00 75.44 205 LEU A O 1
ATOM 1588 N N . VAL A 1 206 ? 4.571 3.309 2.711 1.00 74.19 206 VAL A N 1
ATOM 1589 C CA . VAL A 1 206 ? 3.903 3.814 3.910 1.00 74.19 206 VAL A CA 1
ATOM 1590 C C . VAL A 1 206 ? 2.445 4.156 3.629 1.00 74.19 206 VAL A C 1
ATOM 1592 O O . VAL A 1 206 ? 2.115 4.821 2.646 1.00 74.19 206 VAL A O 1
ATOM 1595 N N . ALA A 1 207 ? 1.586 3.705 4.538 1.00 76.69 207 ALA A N 1
ATOM 1596 C CA . ALA A 1 207 ? 0.209 4.134 4.722 1.00 76.69 207 ALA A CA 1
ATOM 1597 C C . ALA A 1 207 ? 0.179 5.141 5.877 1.00 76.69 207 ALA A C 1
ATOM 1599 O O . ALA A 1 207 ? 0.741 4.870 6.938 1.00 76.69 207 ALA A O 1
ATOM 1600 N N . ARG A 1 208 ? -0.455 6.301 5.708 1.00 72.12 208 ARG A N 1
ATOM 1601 C CA . ARG A 1 208 ? -0.526 7.308 6.778 1.00 72.12 208 ARG A CA 1
ATOM 1602 C C . ARG A 1 208 ? -1.725 7.091 7.695 1.00 72.12 208 ARG A C 1
ATOM 1604 O O . ARG A 1 208 ? -1.637 7.424 8.872 1.00 72.12 208 ARG A O 1
ATOM 1611 N N . GLY A 1 209 ? -2.805 6.521 7.164 1.00 68.12 209 GLY A N 1
ATOM 1612 C CA . GLY A 1 209 ? -4.060 6.290 7.867 1.00 68.12 209 GLY A CA 1
ATOM 1613 C C . GLY A 1 209 ? -4.646 7.571 8.475 1.00 68.12 209 GLY A C 1
ATOM 1614 O O . GLY A 1 209 ? -4.086 8.661 8.389 1.00 68.12 209 GLY A O 1
ATOM 1615 N N . ARG A 1 210 ? -5.820 7.458 9.106 1.00 67.50 210 ARG A N 1
ATOM 1616 C CA . ARG A 1 210 ? -6.386 8.561 9.911 1.00 67.50 210 ARG A CA 1
ATOM 1617 C C . ARG A 1 210 ? -5.841 8.571 11.339 1.00 67.50 210 ARG A C 1
ATOM 1619 O O . ARG A 1 210 ? -5.593 9.632 11.898 1.00 67.50 210 ARG A O 1
ATOM 1626 N N . ASP A 1 211 ? -5.669 7.377 11.902 1.00 64.69 211 ASP A N 1
ATOM 1627 C CA . ASP A 1 211 ? -5.422 7.177 13.334 1.00 64.69 211 ASP A CA 1
ATOM 1628 C C . ASP A 1 211 ? -4.060 6.516 13.617 1.00 64.69 211 ASP A C 1
ATOM 1630 O O . ASP A 1 211 ? -3.652 6.409 14.771 1.00 64.69 211 ASP A O 1
ATOM 1634 N N . MET A 1 212 ? -3.375 6.016 12.584 1.00 66.06 212 MET A N 1
ATOM 1635 C CA . MET A 1 212 ? -2.110 5.289 12.697 1.00 66.06 212 MET A CA 1
ATOM 1636 C C . MET A 1 212 ? -1.411 5.241 11.345 1.00 66.06 212 MET A C 1
ATOM 1638 O O . MET A 1 212 ? -2.057 4.949 10.340 1.00 66.06 212 MET A O 1
ATOM 1642 N N . MET A 1 213 ? -0.094 5.433 11.352 1.00 67.25 213 MET A N 1
ATOM 1643 C CA . MET A 1 213 ? 0.727 5.190 10.177 1.00 67.25 213 MET A CA 1
ATOM 1644 C C . MET A 1 213 ? 1.245 3.738 10.198 1.00 67.25 213 MET A C 1
ATOM 1646 O O . MET A 1 213 ? 1.609 3.208 11.249 1.00 67.25 213 MET A O 1
ATOM 1650 N N . LEU A 1 214 ? 1.280 3.083 9.041 1.00 70.44 214 LEU A N 1
ATOM 1651 C CA . LEU A 1 214 ? 1.825 1.738 8.854 1.00 70.44 214 LEU A CA 1
ATOM 1652 C C . LEU A 1 214 ? 2.895 1.770 7.777 1.00 70.44 214 LEU A C 1
ATOM 1654 O O . LEU A 1 214 ? 2.718 2.425 6.754 1.00 70.44 214 LEU A O 1
ATOM 1658 N N . ARG A 1 215 ? 3.957 0.991 7.944 1.00 70.44 215 ARG A N 1
ATOM 1659 C CA . ARG A 1 215 ? 4.969 0.810 6.898 1.00 70.44 215 ARG A CA 1
ATOM 1660 C C . ARG A 1 215 ? 5.200 -0.661 6.610 1.00 70.44 215 ARG A C 1
ATOM 1662 O O . ARG A 1 215 ? 5.072 -1.483 7.515 1.00 70.44 215 ARG A O 1
ATOM 1669 N N . THR A 1 216 ? 5.592 -0.988 5.384 1.00 66.25 216 THR A N 1
ATOM 1670 C CA . THR A 1 216 ? 6.088 -2.329 5.052 1.00 66.25 216 THR A CA 1
ATOM 1671 C C . THR A 1 216 ? 7.591 -2.306 4.789 1.00 66.25 216 THR A C 1
ATOM 1673 O O . THR A 1 216 ? 8.075 -1.522 3.975 1.00 66.25 216 THR A O 1
ATOM 1676 N N . CYS A 1 217 ? 8.299 -3.169 5.520 1.00 61.97 217 CYS A N 1
ATOM 1677 C CA . CYS A 1 217 ? 9.706 -3.523 5.358 1.00 61.97 217 CYS A CA 1
ATOM 1678 C C . CYS A 1 217 ? 9.758 -5.041 5.192 1.00 61.97 217 CYS A C 1
ATOM 1680 O O . CYS A 1 217 ? 9.144 -5.721 6.003 1.00 61.97 217 CYS A O 1
ATOM 1682 N N . ASP A 1 218 ? 10.481 -5.585 4.215 1.00 55.88 218 ASP A N 1
ATOM 1683 C CA . ASP A 1 218 ? 10.883 -7.007 4.221 1.00 55.88 218 ASP A CA 1
ATOM 1684 C C . ASP A 1 218 ? 9.726 -7.991 4.507 1.00 55.88 218 ASP A C 1
ATOM 1686 O O . ASP A 1 218 ? 9.856 -8.884 5.335 1.00 55.88 218 ASP A O 1
ATOM 1690 N N . ASP A 1 219 ? 8.564 -7.780 3.868 1.00 54.81 219 ASP A N 1
ATOM 1691 C CA . ASP A 1 219 ? 7.323 -8.570 4.052 1.00 54.81 219 ASP A CA 1
ATOM 1692 C C . ASP A 1 219 ? 6.604 -8.399 5.397 1.00 54.81 219 ASP A C 1
ATOM 1694 O O . ASP A 1 219 ? 5.484 -8.885 5.572 1.00 54.81 219 ASP A O 1
ATOM 1698 N N . VAL A 1 220 ? 7.173 -7.633 6.320 1.00 59.47 220 VAL A N 1
ATOM 1699 C CA . VAL A 1 220 ? 6.588 -7.310 7.618 1.00 59.47 220 VAL A CA 1
ATOM 1700 C C . VAL A 1 220 ? 5.926 -5.937 7.553 1.00 59.47 220 VAL A C 1
ATOM 1702 O O . VAL A 1 220 ? 6.544 -4.934 7.190 1.00 59.47 220 VAL A O 1
ATOM 1705 N N . VAL A 1 221 ? 4.643 -5.874 7.919 1.00 66.50 221 VAL A N 1
ATOM 1706 C CA . VAL A 1 221 ? 3.962 -4.591 8.120 1.00 66.50 221 VAL A CA 1
ATOM 1707 C C . VAL A 1 221 ? 4.031 -4.222 9.593 1.00 66.50 221 VAL A C 1
ATOM 1709 O O . VAL A 1 221 ? 3.558 -4.970 10.446 1.00 66.50 221 VAL A O 1
ATOM 1712 N N . LEU A 1 222 ? 4.622 -3.068 9.884 1.00 66.69 222 LEU A N 1
ATOM 1713 C CA . LEU A 1 222 ? 4.859 -2.594 11.242 1.00 66.69 222 LEU A CA 1
ATOM 1714 C C . LEU A 1 222 ? 3.969 -1.381 11.550 1.00 66.69 222 LEU A C 1
ATOM 1716 O O . LEU A 1 222 ? 3.853 -0.489 10.699 1.00 66.69 222 LEU A O 1
ATOM 1720 N N . PRO A 1 223 ? 3.350 -1.327 12.746 1.00 64.81 223 PRO A N 1
ATOM 1721 C CA . PRO A 1 223 ? 2.740 -0.103 13.241 1.00 64.81 223 PRO A CA 1
ATOM 1722 C C . PRO A 1 223 ? 3.821 0.938 13.533 1.00 64.81 223 PRO A C 1
ATOM 1724 O O . PRO A 1 223 ? 4.901 0.601 14.016 1.00 64.81 223 PRO A O 1
ATOM 1727 N N . LEU A 1 224 ? 3.537 2.203 13.227 1.00 60.53 224 LEU A N 1
ATOM 1728 C CA . LEU A 1 224 ? 4.419 3.314 13.567 1.00 60.53 224 LEU A CA 1
ATOM 1729 C C . LEU A 1 224 ? 4.053 3.837 14.957 1.00 60.53 224 LEU A C 1
ATOM 1731 O O . LEU A 1 224 ? 2.932 4.297 15.185 1.00 60.53 224 LEU A O 1
ATOM 1735 N N . GLU A 1 225 ? 5.000 3.754 15.886 1.00 51.81 225 GLU A N 1
ATOM 1736 C CA . GLU A 1 225 ? 4.880 4.372 17.204 1.00 51.81 225 GLU A CA 1
ATOM 1737 C C . GLU A 1 225 ? 5.238 5.860 17.087 1.00 51.81 225 GLU A C 1
ATOM 1739 O O . GLU A 1 225 ? 6.284 6.229 16.557 1.00 51.81 225 GLU A O 1
ATOM 1744 N N . ARG A 1 226 ? 4.328 6.734 17.530 1.00 47.31 226 ARG A N 1
ATOM 1745 C CA . ARG A 1 226 ? 4.553 8.185 17.581 1.00 47.31 226 ARG A CA 1
ATOM 1746 C C . ARG A 1 226 ? 5.515 8.476 18.738 1.00 47.31 226 ARG A C 1
ATOM 1748 O O . ARG A 1 226 ? 5.283 7.968 19.835 1.00 47.31 226 ARG A O 1
ATOM 1755 N N . TYR A 1 227 ? 6.547 9.296 18.528 1.00 42.16 227 TYR A N 1
ATOM 1756 C CA . TYR A 1 227 ? 7.383 9.773 19.634 1.00 42.16 227 TYR A CA 1
ATOM 1757 C C . TYR A 1 227 ? 6.494 10.570 20.602 1.00 42.16 227 TYR A C 1
ATOM 1759 O O . TYR A 1 227 ? 5.900 11.579 20.224 1.00 42.16 227 TYR A O 1
ATOM 1767 N N . GLN A 1 228 ? 6.368 10.108 21.846 1.00 35.69 228 GLN A N 1
ATOM 1768 C CA . GLN A 1 228 ? 5.984 10.981 22.951 1.00 35.69 228 GLN A CA 1
ATOM 1769 C C . GLN A 1 228 ? 7.285 11.597 23.469 1.00 35.69 228 GLN A C 1
ATOM 1771 O O . GLN A 1 228 ? 8.051 10.912 24.144 1.00 35.69 228 GLN A O 1
ATOM 1776 N N . TYR A 1 229 ? 7.572 12.837 23.068 1.00 37.09 229 TYR A N 1
ATOM 1777 C CA . TYR A 1 229 ? 8.567 13.666 23.754 1.00 37.09 229 TYR A CA 1
ATOM 1778 C C . TYR A 1 229 ? 7.999 14.176 25.078 1.00 37.09 229 TYR A C 1
ATOM 1780 O O . TYR A 1 229 ? 6.792 14.518 25.098 1.00 37.09 229 TYR A O 1
#

Radius of gyration: 30.3 Å; chains: 1; bounding box: 89×45×62 Å

Secondary structure (DSSP, 8-state):
-HHHHHHHHHHTTS----------PPP-----PPPHHHHHHHHHHHHHHHHHHHHHHHHHHHHHHHHHHHHHHHHHHHHHHHHHHHHS--GGG-S-SGGGTTS-----S-EETTSGGGSSSSPPPSEE--TTS--S--EE-HHHHHH----SS-TTS-SB-TTSPBPEEESSSS-S-TT---PPBPTT-GGGGGS---SS-B-EEEE--SS--EEEETTEEEEPPPP--